Protein AF-A0A1Q7DGH3-F1 (afdb_monomer)

Secondary structure (DSSP, 8-state):
----PPTTSSSS------TT-SHHHHHHHHHHHHHHTT-SSEEEEEETTHHHHHHHHHHH-GGGEEEEEEES-----SSPPSS--HHHHHHHTT-TT-TT--HHHHHHHHHHHHTT-TTTT--HHHHHH--S-EEEEPP-SSSS-HHHHHHHHHH-TTEEEES--SSHHHHHHHHHHHHHHHHHTS--

Radius of gyration: 16.79 Å; Cα contacts (8 Å, |Δi|>4): 301; chains: 1; bounding box: 38×36×44 Å

Solvent-accessible surface area (backbone atoms only — not comparable to full-atom values): 10340 Å² total; per-residue (Å²): 140,88,84,77,59,52,67,69,67,86,56,88,34,73,67,91,60,47,52,83,38,33,53,68,54,57,30,50,52,54,50,53,50,32,58,75,71,67,54,72,64,44,73,47,79,18,57,32,67,29,26,26,50,50,49,30,36,50,70,74,46,45,86,34,42,51,29,36,35,28,35,22,23,32,47,53,83,78,78,84,68,87,76,78,56,69,69,56,56,58,52,60,69,70,45,81,87,42,86,67,58,36,73,68,25,48,50,38,24,48,44,47,39,53,62,68,25,42,43,27,48,52,55,70,70,58,44,46,65,40,74,56,38,34,39,32,33,40,17,86,44,90,74,17,34,37,69,49,29,52,49,50,34,70,40,24,77,45,44,43,75,40,75,64,46,89,54,73,68,40,26,56,53,44,58,52,51,52,53,52,52,52,60,74,43,53,85,130

Mean predicted aligned error: 2.69 Å

Foldseek 3Di:
DDDDDQALNPDPHHDAFFLPDALLNSLVVVVVVCVVVVQQADAEEAEALGLLNVLNVLVVCVSRHLAYEYELQFFADDDDDPDADPVLVVSLVVVPVHPNSDPSRSVSHRCRQHVVGQSSRDDLVSLLVRQHAYEQEADDDPRRDRVSSVSSQVSHPRYDYLDDQDDDPNVVVVVVVVVVSRVVRPDD

pLDDT: mean 96.75, std 3.37, range [67.31, 98.94]

Nearest PDB structures (foldseek):
  3v48-assembly1_B  TM=6.977E-01  e=3.663E-05  Escherichia coli SE11
  8tmx-assembly1_B  TM=5.883E-01  e=5.322E-06  Castilleja foliolosa
  3qit-assembly1_B  TM=6.025E-01  e=3.664E-06  Moorena producens 19L
  3qit-assembly1_A  TM=6.039E-01  e=1.631E-05  Moorena producens 19L
  7c4d-assembly1_A  TM=5.352E-01  e=1.440E-05  uncultured bacterium

Sequence (188 aa):
MIAMDQRNAGGQSRAPITAQDGWHTYAADHIALLDHLRIDRCHLYGQCIGGSFIMSLLKAQPQRIACAVLAQPIGRVGEMKPGRAARFDAWAKTLGDHPEATEQVLNAFYQNLYGPGFVYSADRAFVSSCRTPCLVLAGNDEAHPFPISEEVAKLLPNAELIPEWKTGAALASAKVRVKEFLSKHTPR

Structure (mmCIF, N/CA/C/O backbone):
data_AF-A0A1Q7DGH3-F1
#
_entry.id   AF-A0A1Q7DGH3-F1
#
loop_
_atom_site.group_PDB
_atom_site.id
_atom_site.type_symbol
_atom_site.label_atom_id
_atom_site.label_alt_id
_atom_site.label_comp_id
_atom_site.label_asym_id
_atom_site.label_entity_id
_atom_site.label_seq_id
_atom_site.pdbx_PDB_ins_code
_atom_site.Cartn_x
_atom_site.Cartn_y
_atom_site.Cartn_z
_atom_site.occupancy
_atom_site.B_iso_or_equiv
_atom_site.auth_seq_id
_atom_site.auth_comp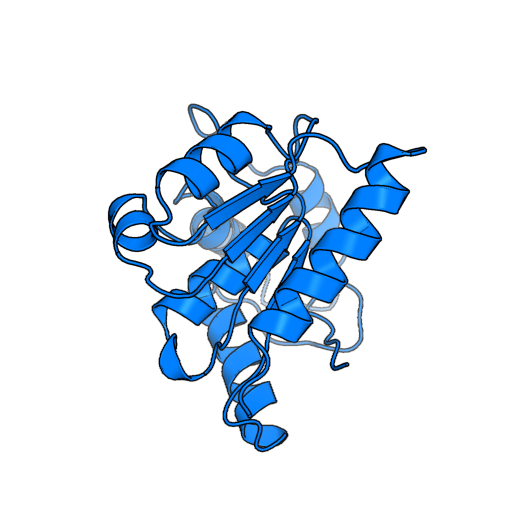_id
_atom_site.auth_asym_id
_atom_site.auth_atom_id
_atom_site.pdbx_PDB_model_num
ATOM 1 N N . MET A 1 1 ? 3.111 -10.373 16.020 1.00 88.56 1 MET A N 1
ATOM 2 C CA . MET A 1 1 ? 3.377 -9.476 14.875 1.00 88.56 1 MET A CA 1
ATOM 3 C C . MET A 1 1 ? 3.952 -10.327 13.766 1.00 88.56 1 MET A C 1
ATOM 5 O O . MET A 1 1 ? 4.834 -11.122 14.061 1.00 88.56 1 MET A O 1
ATOM 9 N N . ILE A 1 2 ? 3.434 -10.198 12.549 1.00 94.44 2 ILE A N 1
ATOM 10 C CA . ILE A 1 2 ? 3.953 -10.896 11.371 1.00 94.44 2 ILE A CA 1
ATOM 11 C C . ILE A 1 2 ? 4.478 -9.822 10.434 1.00 94.44 2 ILE A C 1
ATOM 13 O O . ILE A 1 2 ? 3.797 -8.826 10.198 1.00 94.44 2 ILE A O 1
ATOM 17 N N . ALA A 1 3 ? 5.694 -10.019 9.951 1.00 93.94 3 ALA A N 1
ATOM 18 C CA . ALA A 1 3 ? 6.306 -9.203 8.921 1.00 93.94 3 ALA A CA 1
ATOM 19 C C . ALA A 1 3 ? 6.766 -10.141 7.809 1.00 93.94 3 ALA A C 1
ATOM 21 O O . ALA A 1 3 ? 7.151 -11.279 8.080 1.00 93.94 3 ALA A O 1
ATOM 22 N N . MET A 1 4 ? 6.700 -9.665 6.573 1.00 92.69 4 MET A N 1
ATOM 23 C CA . MET A 1 4 ? 7.143 -10.413 5.409 1.00 92.69 4 MET A CA 1
ATOM 24 C C . MET A 1 4 ? 7.997 -9.526 4.521 1.00 92.69 4 MET A C 1
ATOM 26 O O . MET A 1 4 ? 7.696 -8.340 4.339 1.00 92.69 4 MET A O 1
ATOM 30 N N . ASP A 1 5 ? 9.008 -10.134 3.919 1.00 94.69 5 ASP A N 1
ATOM 31 C CA . ASP A 1 5 ? 9.697 -9.534 2.793 1.00 94.69 5 ASP A CA 1
ATOM 32 C C . ASP A 1 5 ? 8.756 -9.592 1.591 1.00 94.69 5 ASP A C 1
ATOM 34 O O . ASP A 1 5 ? 8.255 -10.662 1.228 1.00 94.69 5 ASP A O 1
ATOM 38 N N . GLN A 1 6 ? 8.496 -8.443 0.969 1.00 95.62 6 GLN A N 1
ATOM 39 C CA . GLN A 1 6 ? 7.806 -8.429 -0.318 1.00 95.62 6 GLN A CA 1
ATOM 40 C C . GLN A 1 6 ? 8.694 -9.112 -1.361 1.00 95.62 6 GLN A C 1
ATOM 42 O O . GLN A 1 6 ? 9.922 -8.986 -1.307 1.00 95.62 6 GLN A O 1
ATOM 47 N N . ARG A 1 7 ? 8.082 -9.824 -2.317 1.00 95.69 7 ARG A N 1
ATOM 48 C CA . ARG A 1 7 ? 8.832 -10.463 -3.406 1.00 95.69 7 ARG A CA 1
ATOM 49 C C . ARG A 1 7 ? 9.771 -9.456 -4.075 1.00 95.69 7 ARG A C 1
ATOM 51 O O . ARG A 1 7 ? 9.367 -8.335 -4.391 1.00 95.69 7 ARG A O 1
ATOM 58 N N . ASN A 1 8 ? 11.019 -9.868 -4.275 1.00 95.75 8 ASN A N 1
ATOM 59 C CA . ASN A 1 8 ? 12.042 -9.129 -5.014 1.00 95.75 8 ASN A CA 1
ATOM 60 C C . ASN A 1 8 ? 12.411 -7.764 -4.393 1.00 95.75 8 ASN A C 1
ATOM 62 O O . ASN A 1 8 ? 12.955 -6.906 -5.078 1.00 95.75 8 ASN A O 1
ATOM 66 N N . ALA A 1 9 ? 12.142 -7.538 -3.101 1.00 92.94 9 ALA A N 1
ATOM 67 C CA . ALA A 1 9 ? 12.354 -6.247 -2.433 1.00 92.94 9 ALA A CA 1
ATOM 68 C C . ALA A 1 9 ? 13.644 -6.174 -1.585 1.00 92.94 9 ALA A C 1
ATOM 70 O O . ALA A 1 9 ? 13.691 -5.461 -0.585 1.00 92.94 9 ALA A O 1
ATOM 71 N N . GLY A 1 10 ? 14.687 -6.926 -1.958 1.00 86.88 10 GLY A N 1
ATOM 72 C CA . GLY A 1 10 ? 15.982 -6.948 -1.256 1.00 86.88 10 GLY A CA 1
ATOM 73 C C . GLY A 1 10 ? 16.042 -7.844 -0.009 1.00 86.88 10 GLY A C 1
ATOM 74 O O . GLY A 1 10 ? 17.087 -7.917 0.633 1.00 86.88 10 GLY A O 1
ATOM 75 N N . GLY A 1 11 ? 14.939 -8.521 0.321 1.00 90.06 11 GLY A N 1
ATOM 76 C CA . GLY A 1 11 ? 14.870 -9.561 1.348 1.00 90.06 11 GLY A CA 1
ATOM 77 C C . GLY A 1 11 ? 15.086 -10.973 0.789 1.00 90.06 11 GLY A C 1
ATOM 78 O O . GLY A 1 11 ? 15.700 -11.155 -0.263 1.00 90.06 11 GLY A O 1
ATOM 79 N N . GLN A 1 12 ? 14.560 -11.986 1.481 1.00 91.50 12 GLN A N 1
ATOM 80 C CA . GLN A 1 12 ? 14.698 -13.397 1.080 1.00 91.50 12 GLN A CA 1
ATOM 81 C C . GLN A 1 12 ? 13.578 -13.890 0.149 1.00 91.50 12 GLN A C 1
ATOM 83 O O . GLN A 1 12 ? 13.746 -14.899 -0.537 1.00 91.50 12 GLN A O 1
ATOM 88 N N . SER A 1 13 ? 12.451 -13.176 0.087 1.00 95.19 13 SER A N 1
ATOM 89 C CA . SER A 1 13 ? 11.328 -13.497 -0.802 1.00 95.19 13 SER A CA 1
ATOM 90 C C . SER A 1 13 ? 11.659 -13.219 -2.267 1.00 95.19 13 SER A C 1
ATOM 92 O O . SER A 1 13 ? 11.997 -12.092 -2.640 1.00 95.19 13 SER A O 1
ATOM 94 N N . ARG A 1 14 ? 11.484 -14.232 -3.118 1.00 94.94 14 ARG A N 1
ATOM 95 C CA . ARG A 1 14 ? 11.776 -14.181 -4.556 1.00 94.94 14 ARG A CA 1
ATOM 96 C C . ARG A 1 14 ? 10.642 -14.807 -5.357 1.00 94.94 14 ARG A C 1
ATOM 98 O O . ARG A 1 14 ? 10.085 -15.820 -4.943 1.00 94.94 14 ARG A O 1
ATOM 105 N N . ALA A 1 15 ? 10.324 -14.214 -6.501 1.00 96.50 15 ALA A N 1
ATOM 106 C CA . ALA A 1 15 ? 9.374 -14.760 -7.468 1.00 96.50 15 ALA A CA 1
ATOM 107 C C . ALA A 1 15 ? 9.665 -14.197 -8.868 1.00 96.50 15 ALA A C 1
ATOM 109 O O . ALA A 1 15 ? 10.185 -13.081 -8.953 1.00 96.50 15 ALA A O 1
ATOM 110 N N . PRO A 1 16 ? 9.301 -14.906 -9.953 1.00 96.94 16 PRO A N 1
ATOM 111 C CA . PRO A 1 16 ? 9.393 -14.349 -11.297 1.00 96.94 16 PRO A CA 1
ATOM 112 C C . PRO A 1 16 ? 8.652 -13.016 -11.425 1.00 96.94 16 PRO A C 1
ATOM 114 O O . PRO A 1 16 ? 7.642 -12.800 -10.747 1.00 96.94 16 PRO A O 1
ATOM 117 N N . ILE A 1 17 ? 9.149 -12.142 -12.300 1.00 97.94 17 ILE A N 1
ATOM 118 C CA . ILE A 1 17 ? 8.491 -10.878 -12.654 1.00 97.94 17 ILE A CA 1
ATOM 119 C C . ILE A 1 17 ? 7.933 -10.999 -14.068 1.00 97.94 17 ILE A C 1
ATOM 121 O O . ILE A 1 17 ? 8.650 -11.324 -15.011 1.00 97.94 17 ILE A O 1
ATOM 125 N N . THR A 1 18 ? 6.647 -10.711 -14.225 1.00 98.19 18 THR A N 1
ATOM 126 C CA . THR A 1 18 ? 5.924 -10.801 -15.492 1.00 98.19 18 THR A CA 1
ATOM 127 C C . THR A 1 18 ? 5.274 -9.470 -15.853 1.00 98.19 18 THR A C 1
ATOM 129 O O . THR A 1 18 ? 5.022 -8.616 -15.004 1.00 98.19 18 THR A O 1
ATOM 132 N N . ALA A 1 19 ? 4.958 -9.288 -17.136 1.00 98.31 19 ALA A N 1
ATOM 133 C CA . ALA A 1 19 ? 4.272 -8.088 -17.617 1.00 98.31 19 ALA A CA 1
ATOM 134 C C . ALA A 1 19 ? 2.832 -7.959 -17.079 1.00 98.31 19 ALA A C 1
ATOM 136 O O . ALA A 1 19 ? 2.222 -6.897 -17.191 1.00 98.31 19 ALA A O 1
ATOM 137 N N . GLN A 1 20 ? 2.279 -9.040 -16.525 1.00 98.12 20 GLN A N 1
ATOM 138 C CA . GLN A 1 20 ? 0.949 -9.086 -15.927 1.00 98.12 20 GLN A CA 1
ATOM 139 C C . GLN A 1 20 ? 0.978 -8.712 -14.449 1.00 98.12 20 GLN A C 1
ATOM 141 O O . GLN A 1 20 ? -0.076 -8.402 -13.901 1.00 98.12 20 GLN A O 1
ATOM 146 N N . ASP A 1 21 ? 2.148 -8.711 -13.806 1.00 98.38 21 ASP A N 1
ATOM 147 C CA . ASP A 1 21 ? 2.218 -8.456 -12.377 1.00 98.38 21 ASP A CA 1
ATOM 148 C C . ASP A 1 21 ? 1.770 -7.040 -12.023 1.00 98.38 21 ASP A C 1
ATOM 150 O O . ASP A 1 21 ? 1.944 -6.081 -12.774 1.00 98.38 21 ASP A O 1
ATOM 154 N N . GLY A 1 22 ? 1.182 -6.906 -10.843 1.00 98.12 22 GLY A N 1
ATOM 155 C CA . GLY A 1 22 ? 0.735 -5.629 -10.309 1.00 98.12 22 GLY A CA 1
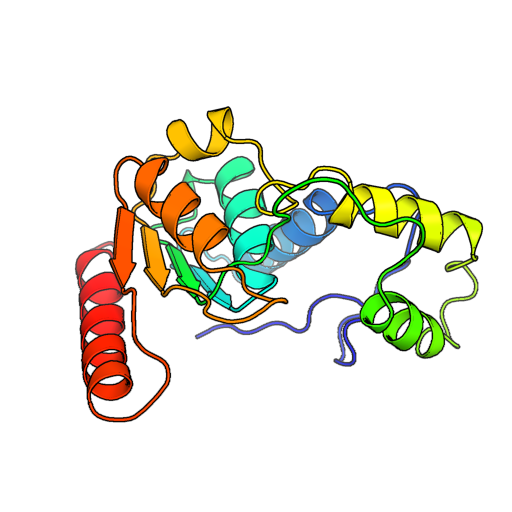ATOM 156 C C . GLY A 1 22 ? 0.251 -5.787 -8.879 1.00 98.12 22 GLY A C 1
ATOM 157 O O . GLY A 1 22 ? 0.590 -6.748 -8.192 1.00 98.12 22 GLY A O 1
ATOM 158 N N . TRP A 1 23 ? -0.591 -4.869 -8.416 1.00 98.06 23 TRP A N 1
ATOM 159 C CA . TRP A 1 23 ? -1.084 -4.893 -7.034 1.00 98.06 23 TRP A CA 1
ATOM 160 C C . TRP A 1 23 ? -1.809 -6.186 -6.643 1.00 98.06 23 TRP A C 1
ATOM 162 O O . TRP A 1 23 ? -1.688 -6.637 -5.506 1.00 98.06 23 TRP A O 1
ATOM 172 N N . HIS A 1 24 ? -2.514 -6.812 -7.588 1.00 97.56 24 HIS A N 1
ATOM 173 C CA . HIS A 1 24 ? -3.187 -8.090 -7.358 1.00 97.56 24 HIS A CA 1
ATOM 174 C C . HIS A 1 24 ? -2.198 -9.235 -7.084 1.00 97.56 24 HIS A C 1
ATOM 176 O O . HIS A 1 24 ? -2.499 -10.096 -6.263 1.00 97.56 24 HIS A O 1
ATOM 182 N N . THR A 1 25 ? -1.007 -9.213 -7.693 1.00 98.31 25 THR A N 1
ATOM 183 C CA . THR A 1 25 ? 0.067 -10.178 -7.426 1.00 98.31 25 THR A CA 1
ATOM 184 C C . THR A 1 25 ? 0.515 -10.105 -5.966 1.00 98.31 25 THR A C 1
ATOM 186 O O . THR A 1 25 ? 0.569 -11.120 -5.278 1.00 98.31 25 THR A O 1
ATOM 189 N N . TYR A 1 26 ? 0.777 -8.897 -5.460 1.00 98.00 26 TYR A N 1
ATOM 190 C CA . TYR A 1 26 ? 1.175 -8.701 -4.062 1.00 98.00 26 TYR A CA 1
ATOM 191 C C . TYR A 1 26 ? 0.050 -9.052 -3.083 1.00 98.00 26 TYR A C 1
ATOM 193 O O . TYR A 1 26 ? 0.304 -9.642 -2.036 1.00 98.00 26 TYR A O 1
ATOM 201 N N . ALA A 1 27 ? -1.203 -8.741 -3.428 1.00 98.25 27 ALA A N 1
ATOM 202 C CA . ALA A 1 27 ? -2.349 -9.152 -2.621 1.00 98.25 27 ALA A CA 1
ATOM 203 C C . ALA A 1 27 ? -2.468 -10.683 -2.537 1.00 98.25 27 ALA A C 1
ATOM 205 O O . ALA A 1 27 ? -2.763 -11.207 -1.465 1.00 98.25 27 ALA A O 1
ATOM 206 N N . ALA A 1 28 ? -2.199 -11.397 -3.636 1.00 98.38 28 ALA A N 1
ATOM 207 C CA . ALA A 1 28 ? -2.189 -12.856 -3.650 1.00 98.38 28 ALA A CA 1
ATOM 208 C C . ALA A 1 28 ? -1.112 -13.435 -2.717 1.00 98.38 28 ALA A C 1
ATOM 210 O O . ALA A 1 28 ? -1.403 -14.390 -2.001 1.00 98.38 28 ALA A O 1
ATOM 211 N N . ASP A 1 29 ? 0.078 -12.825 -2.637 1.00 98.12 29 ASP A N 1
ATOM 212 C CA . ASP A 1 29 ? 1.104 -13.232 -1.661 1.00 98.12 29 ASP A CA 1
ATOM 213 C C . ASP A 1 29 ? 0.645 -13.054 -0.220 1.00 98.12 29 ASP A C 1
ATOM 215 O O . ASP A 1 29 ? 0.859 -13.929 0.619 1.00 98.12 29 ASP A O 1
ATOM 219 N N . HIS A 1 30 ? 0.019 -11.914 0.083 1.00 97.75 30 HIS A N 1
ATOM 220 C CA . HIS A 1 30 ? -0.460 -11.634 1.436 1.00 97.75 30 HIS A CA 1
ATOM 221 C C . HIS A 1 30 ? -1.543 -12.632 1.833 1.00 97.75 30 HIS A C 1
ATOM 223 O O . HIS A 1 30 ? -1.497 -13.167 2.937 1.00 97.75 30 HIS A O 1
ATOM 229 N N . ILE A 1 31 ? -2.472 -12.936 0.923 1.00 98.50 31 ILE A N 1
ATOM 230 C CA . ILE A 1 31 ? -3.513 -13.950 1.132 1.00 98.50 31 ILE A CA 1
ATOM 231 C C . ILE A 1 31 ? -2.882 -15.331 1.339 1.00 98.50 31 ILE A C 1
ATOM 233 O O . ILE A 1 31 ? -3.186 -15.986 2.333 1.00 98.50 31 ILE A O 1
ATOM 237 N N . ALA A 1 32 ? -1.953 -15.744 0.472 1.00 98.19 32 ALA A N 1
ATOM 238 C CA . ALA A 1 32 ? -1.286 -17.040 0.576 1.00 98.19 32 ALA A CA 1
ATOM 239 C C . ALA A 1 32 ? -0.524 -17.199 1.901 1.00 98.19 32 ALA A C 1
ATOM 241 O O . ALA A 1 32 ? -0.562 -18.266 2.515 1.00 98.19 32 ALA A O 1
ATOM 242 N N . LEU A 1 33 ? 0.126 -16.134 2.385 1.00 97.50 33 LEU A N 1
ATOM 243 C CA . LEU A 1 33 ? 0.789 -16.141 3.686 1.00 97.50 33 LEU A CA 1
ATOM 244 C C . LEU A 1 33 ? -0.215 -16.273 4.840 1.00 97.50 33 LEU A C 1
ATOM 246 O O . LEU A 1 33 ? 0.018 -17.055 5.762 1.00 97.50 33 LEU A O 1
ATOM 250 N N . LEU A 1 34 ? -1.327 -15.530 4.802 1.00 98.00 34 LEU A N 1
ATOM 251 C CA . LEU A 1 34 ? -2.376 -15.641 5.821 1.00 98.00 34 LEU A CA 1
ATOM 252 C C . LEU A 1 34 ? -2.977 -17.049 5.853 1.00 98.00 34 LEU A C 1
ATOM 254 O O . LEU A 1 34 ? -3.200 -17.586 6.936 1.00 98.00 34 LEU A O 1
ATOM 258 N N . ASP A 1 35 ? -3.198 -17.657 4.690 1.00 98.50 35 ASP A N 1
ATOM 259 C CA . ASP A 1 35 ? -3.730 -19.014 4.576 1.00 98.50 35 ASP A CA 1
ATOM 260 C C . ASP A 1 35 ? -2.721 -20.052 5.092 1.00 98.50 35 ASP A C 1
ATOM 262 O O . ASP A 1 35 ? -3.080 -20.912 5.898 1.00 98.50 35 ASP A O 1
ATOM 266 N N . HIS A 1 36 ? -1.439 -19.925 4.728 1.00 98.25 36 HIS A N 1
ATOM 267 C CA . HIS A 1 36 ? -0.365 -20.790 5.228 1.00 98.25 36 HIS A CA 1
ATOM 268 C C . HIS A 1 36 ? -0.244 -20.744 6.759 1.00 98.25 36 HIS A C 1
ATOM 270 O O . HIS A 1 36 ? -0.099 -21.777 7.416 1.00 98.25 36 HIS A O 1
ATOM 276 N N . LEU A 1 37 ? -0.347 -19.546 7.340 1.00 98.00 37 LEU A N 1
ATOM 277 C CA . LEU A 1 37 ? -0.303 -19.339 8.788 1.00 98.00 37 LEU A CA 1
ATOM 278 C C . LEU A 1 37 ? -1.641 -19.628 9.486 1.00 98.00 37 LEU A C 1
ATOM 280 O O . LEU A 1 37 ? -1.691 -19.581 10.715 1.00 98.00 37 LEU A O 1
ATOM 284 N N . ARG A 1 38 ? -2.701 -19.947 8.729 1.00 97.81 38 ARG A N 1
ATOM 285 C CA . ARG A 1 38 ? -4.067 -20.187 9.224 1.00 97.81 38 ARG A CA 1
ATOM 286 C C . ARG A 1 38 ? -4.617 -19.011 10.038 1.00 97.81 38 ARG A C 1
ATOM 288 O O . ARG A 1 38 ? -5.122 -19.176 11.144 1.00 97.81 38 ARG A O 1
ATOM 295 N N . ILE A 1 39 ? -4.480 -17.803 9.494 1.00 97.25 39 ILE A N 1
ATOM 296 C CA . ILE A 1 39 ? -4.944 -16.562 10.121 1.00 97.25 39 ILE A CA 1
ATOM 297 C C . ILE A 1 39 ? -6.250 -16.130 9.478 1.00 97.25 39 ILE A C 1
ATOM 299 O O . ILE A 1 39 ? -6.260 -15.561 8.389 1.00 97.25 39 ILE A O 1
ATOM 303 N N . ASP A 1 40 ? -7.357 -16.340 10.176 1.00 95.88 40 ASP A N 1
ATOM 304 C CA . ASP A 1 40 ? -8.677 -15.991 9.650 1.00 95.88 40 ASP A CA 1
ATOM 30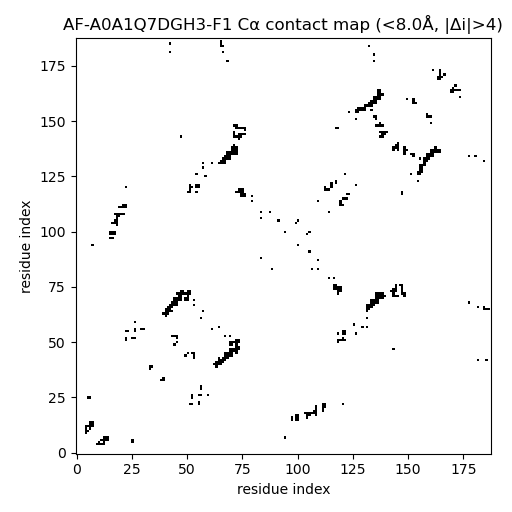5 C C . ASP A 1 40 ? -8.921 -14.484 9.647 1.00 95.88 40 ASP A C 1
ATOM 307 O O . ASP A 1 40 ? -9.529 -13.952 8.720 1.00 95.88 40 ASP A O 1
ATOM 311 N N . ARG A 1 41 ? -8.435 -13.768 10.666 1.00 96.81 41 ARG A N 1
ATOM 312 C CA . ARG A 1 41 ? -8.652 -12.327 10.785 1.00 96.81 41 ARG A CA 1
ATOM 313 C C . ARG A 1 41 ? -7.488 -11.626 11.471 1.00 96.81 41 ARG A C 1
ATOM 315 O O . ARG A 1 41 ? -7.009 -12.087 12.503 1.00 96.81 41 ARG A O 1
ATOM 322 N N . CYS A 1 42 ? -7.052 -10.492 10.930 1.00 97.50 42 CYS A N 1
ATOM 323 C CA . CYS A 1 42 ? -5.937 -9.719 11.476 1.00 97.50 42 CYS A CA 1
ATOM 324 C C . CYS A 1 42 ? -6.140 -8.203 11.347 1.00 97.50 42 CYS A C 1
ATOM 326 O O . CYS A 1 42 ? -7.079 -7.716 10.712 1.00 97.50 42 CYS A O 1
ATOM 328 N N . HIS A 1 43 ? -5.252 -7.443 11.986 1.00 98.44 43 HIS A N 1
ATOM 329 C CA . HIS A 1 43 ? -5.056 -6.025 11.688 1.00 98.44 43 HIS A CA 1
ATOM 330 C C . HIS A 1 43 ? -3.980 -5.875 10.624 1.00 98.44 43 HIS A C 1
ATOM 332 O O . HIS A 1 43 ? -3.012 -6.636 10.613 1.00 98.44 43 HIS A O 1
ATOM 338 N N . LEU A 1 44 ? -4.108 -4.849 9.789 1.00 98.44 44 LEU A N 1
ATOM 339 C CA . LEU A 1 44 ? -3.046 -4.458 8.871 1.00 98.44 44 LEU A CA 1
ATOM 340 C C . LEU A 1 44 ? -2.377 -3.173 9.342 1.00 98.44 44 LEU A C 1
ATOM 342 O O . LEU A 1 44 ? -3.039 -2.230 9.772 1.00 98.44 44 LEU A O 1
ATOM 346 N N . TYR A 1 45 ? -1.061 -3.116 9.197 1.00 98.56 45 TYR A N 1
ATOM 347 C CA . TYR A 1 45 ? -0.282 -1.895 9.337 1.00 98.56 45 TYR A CA 1
ATOM 348 C C . TYR A 1 45 ? 0.621 -1.776 8.116 1.00 98.56 45 TYR A C 1
ATOM 350 O O . TYR A 1 45 ? 1.404 -2.680 7.832 1.00 98.56 45 TYR A O 1
ATOM 358 N N . GLY A 1 46 ? 0.509 -0.668 7.391 1.00 98.06 46 GLY A N 1
ATOM 359 C CA . GLY A 1 46 ? 1.234 -0.450 6.150 1.00 98.06 46 GLY A CA 1
ATOM 360 C C . GLY A 1 46 ? 1.780 0.963 6.102 1.00 98.06 46 GLY A C 1
ATOM 361 O O . GLY A 1 46 ? 1.034 1.925 6.265 1.00 98.06 46 GLY A O 1
ATOM 362 N N . GLN A 1 47 ? 3.084 1.082 5.859 1.00 97.56 47 GLN A N 1
ATOM 363 C CA . GLN A 1 47 ? 3.755 2.365 5.703 1.00 97.56 47 GLN A CA 1
ATOM 364 C C . GLN A 1 47 ? 4.131 2.604 4.238 1.00 97.56 47 GLN A C 1
ATOM 366 O O . GLN A 1 47 ? 4.610 1.677 3.584 1.00 97.56 47 GLN A O 1
ATOM 371 N N . CYS A 1 48 ? 3.982 3.834 3.735 1.00 96.94 48 CYS A N 1
ATOM 372 C CA . CYS A 1 48 ? 4.343 4.188 2.357 1.00 96.94 48 CYS A CA 1
ATOM 373 C C . CYS A 1 48 ? 3.557 3.310 1.357 1.00 96.94 48 CYS A C 1
ATOM 375 O O . CYS A 1 48 ? 2.324 3.359 1.332 1.00 96.94 48 CYS A O 1
ATOM 377 N N . ILE A 1 49 ? 4.246 2.461 0.589 1.00 96.88 49 ILE A N 1
ATOM 378 C CA . ILE A 1 49 ? 3.653 1.470 -0.323 1.00 96.88 49 ILE A CA 1
ATOM 379 C C . ILE A 1 49 ? 2.713 0.482 0.378 1.00 96.88 49 ILE A C 1
ATOM 381 O O . ILE A 1 49 ? 1.781 -0.035 -0.235 1.00 96.88 49 ILE A O 1
ATOM 385 N N . GLY A 1 50 ? 2.885 0.285 1.689 1.00 98.19 50 GLY A N 1
ATOM 386 C CA . GLY A 1 50 ? 1.990 -0.528 2.504 1.00 98.19 50 GLY A CA 1
ATOM 387 C C . GLY A 1 50 ? 0.530 -0.072 2.461 1.00 98.19 50 GLY A C 1
ATOM 388 O O . GLY A 1 50 ? -0.358 -0.908 2.599 1.00 98.19 50 GLY A O 1
ATOM 389 N N . GLY A 1 51 ? 0.260 1.214 2.205 1.00 98.31 51 GLY A N 1
ATOM 390 C CA . GLY A 1 51 ? -1.105 1.697 1.980 1.00 98.31 51 GLY A CA 1
ATOM 391 C C . GLY A 1 51 ? -1.759 1.064 0.746 1.00 98.31 51 GLY A C 1
ATOM 392 O O . GLY A 1 51 ? -2.917 0.656 0.805 1.00 98.31 51 GLY A O 1
ATOM 393 N N . SER A 1 52 ? -1.008 0.903 -0.345 1.00 98.56 52 SER A N 1
ATOM 394 C CA . SER A 1 52 ? -1.492 0.270 -1.577 1.00 98.56 52 SER A CA 1
ATOM 395 C C . SER A 1 52 ? -1.714 -1.238 -1.405 1.00 98.56 52 SER A C 1
ATOM 397 O O . SER A 1 52 ? -2.696 -1.796 -1.897 1.00 98.56 52 SER A O 1
ATOM 399 N N . PHE A 1 53 ? -0.854 -1.903 -0.630 1.00 98.56 53 PHE A N 1
ATOM 400 C CA . PHE A 1 53 ? -1.065 -3.299 -0.236 1.00 98.56 53 PHE A CA 1
ATOM 401 C C . PHE A 1 53 ? -2.337 -3.476 0.596 1.00 98.56 53 PHE A C 1
ATOM 403 O O . PHE A 1 53 ? -3.158 -4.338 0.287 1.00 98.56 53 PHE A O 1
ATOM 410 N N . ILE A 1 54 ? -2.545 -2.610 1.594 1.00 98.69 54 ILE A N 1
ATOM 411 C CA . ILE A 1 54 ? -3.763 -2.596 2.412 1.00 98.69 54 ILE A CA 1
ATOM 412 C C . ILE A 1 54 ? -5.005 -2.448 1.536 1.00 98.69 54 ILE A C 1
ATOM 414 O O . ILE A 1 54 ? -5.933 -3.241 1.667 1.00 98.69 54 ILE A O 1
ATOM 418 N N . MET A 1 55 ? -5.028 -1.471 0.628 1.00 98.62 55 MET A N 1
ATOM 419 C CA . MET A 1 55 ? -6.183 -1.232 -0.243 1.00 98.62 55 MET A CA 1
ATOM 420 C C . MET A 1 55 ? -6.475 -2.430 -1.151 1.00 98.62 55 MET A C 1
ATOM 422 O O . MET A 1 55 ? -7.634 -2.810 -1.316 1.00 98.62 55 MET A O 1
ATOM 426 N N . SER A 1 56 ? -5.433 -3.081 -1.669 1.00 98.50 56 SER A N 1
ATOM 427 C CA . SER A 1 56 ? -5.574 -4.291 -2.485 1.00 98.50 56 SER A CA 1
ATOM 428 C C . SER A 1 56 ? -6.172 -5.453 -1.688 1.00 98.50 56 SER A C 1
ATOM 430 O O . SER A 1 56 ? -7.083 -6.129 -2.167 1.00 98.50 56 SER A O 1
ATOM 432 N N . LEU A 1 57 ? -5.717 -5.656 -0.448 1.00 98.19 57 LEU A N 1
ATOM 433 C CA . LEU A 1 57 ? -6.221 -6.726 0.411 1.00 98.19 57 LEU A CA 1
ATOM 434 C C . LEU A 1 57 ? -7.640 -6.440 0.924 1.00 98.19 57 LEU A C 1
ATOM 436 O O . LEU A 1 57 ? -8.466 -7.346 0.967 1.00 98.19 57 LEU A O 1
ATOM 440 N N . LEU A 1 58 ? -7.962 -5.181 1.232 1.00 98.44 58 LEU A N 1
ATOM 441 C CA . LEU A 1 58 ? -9.326 -4.748 1.551 1.00 98.44 58 LEU A CA 1
ATOM 442 C C . LEU A 1 58 ? -10.280 -4.938 0.369 1.00 98.44 58 LEU A C 1
ATOM 444 O O . LEU A 1 58 ? -11.458 -5.210 0.583 1.00 98.44 58 LEU A O 1
ATOM 448 N N . LYS A 1 59 ? -9.792 -4.797 -0.868 1.00 97.88 59 LYS A N 1
ATOM 449 C CA . LYS A 1 59 ? -10.585 -5.045 -2.077 1.00 97.88 59 LYS A CA 1
ATOM 450 C C . LYS A 1 59 ? -10.828 -6.533 -2.306 1.00 97.88 59 LYS A C 1
ATOM 452 O O . LYS A 1 59 ? -11.919 -6.909 -2.719 1.00 97.88 59 LYS A O 1
ATOM 457 N N . ALA A 1 60 ? -9.824 -7.364 -2.037 1.00 98.19 60 ALA A N 1
ATOM 458 C CA . ALA A 1 60 ? -9.887 -8.799 -2.284 1.00 98.19 60 ALA A CA 1
ATOM 459 C C . ALA A 1 60 ? -10.604 -9.580 -1.170 1.00 98.19 60 ALA A C 1
ATOM 461 O O . ALA A 1 60 ? -11.409 -10.461 -1.462 1.00 98.19 60 ALA A O 1
ATOM 462 N N . GLN A 1 61 ? -10.296 -9.298 0.100 1.00 98.12 61 GLN A N 1
ATOM 463 C CA . GLN A 1 61 ? -10.767 -10.074 1.252 1.00 98.12 61 GLN A CA 1
ATOM 464 C C . GLN A 1 61 ? -11.032 -9.196 2.496 1.00 98.12 61 GLN A C 1
ATOM 466 O O . GLN A 1 61 ? -10.408 -9.396 3.546 1.00 98.12 61 GLN A O 1
ATOM 471 N N . PRO A 1 62 ? -11.977 -8.235 2.439 1.00 97.56 62 PRO A N 1
ATOM 472 C CA . PRO A 1 62 ? -12.261 -7.334 3.562 1.00 97.56 62 PRO A CA 1
ATOM 473 C C . PRO A 1 62 ? -12.679 -8.071 4.845 1.00 97.56 62 PRO A C 1
ATOM 475 O O . PRO A 1 62 ? -12.387 -7.605 5.944 1.00 97.56 62 PRO A O 1
ATOM 478 N N . GLN A 1 63 ? -13.299 -9.250 4.729 1.00 97.44 63 GLN A N 1
ATOM 479 C CA . GLN A 1 63 ? -13.708 -10.097 5.855 1.00 97.44 63 GLN A CA 1
ATOM 480 C C . GLN A 1 63 ? -12.537 -10.550 6.741 1.00 97.44 63 GLN A C 1
ATOM 482 O O . GLN A 1 63 ? -12.730 -10.800 7.931 1.00 97.44 63 GLN A O 1
ATOM 487 N N . ARG A 1 64 ? -11.320 -10.620 6.185 1.00 97.31 64 ARG A N 1
ATOM 488 C CA . ARG A 1 64 ? -10.106 -11.013 6.915 1.00 97.31 64 ARG A CA 1
ATOM 489 C C . ARG A 1 64 ? -9.517 -9.855 7.723 1.00 97.31 64 ARG A C 1
ATOM 491 O O . ARG A 1 64 ? -8.598 -10.065 8.509 1.00 97.31 64 ARG A O 1
ATOM 498 N N . ILE A 1 65 ? -10.004 -8.624 7.547 1.00 98.12 65 ILE A N 1
ATOM 499 C CA . ILE A 1 65 ? -9.363 -7.429 8.102 1.00 98.12 65 ILE A CA 1
ATOM 500 C C . ILE A 1 65 ? -10.246 -6.805 9.182 1.00 98.12 65 ILE A C 1
ATOM 502 O O . ILE A 1 65 ? -11.360 -6.352 8.929 1.00 98.12 65 ILE A O 1
ATOM 506 N N . ALA A 1 66 ? -9.759 -6.785 10.421 1.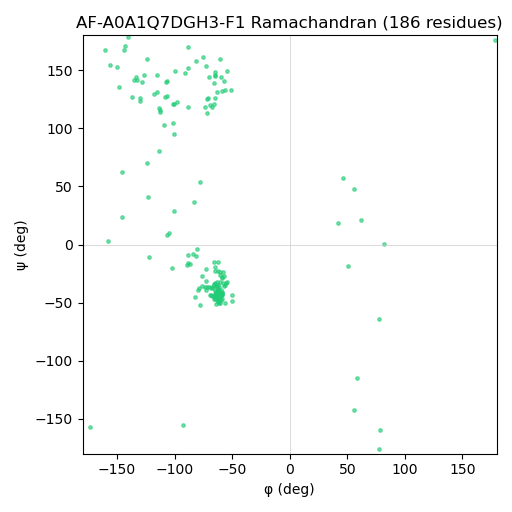00 98.25 66 ALA A N 1
ATOM 507 C CA . ALA A 1 66 ? -10.480 -6.182 11.541 1.00 98.25 66 ALA A CA 1
ATOM 508 C C . ALA A 1 66 ? -10.340 -4.649 11.580 1.00 98.25 66 ALA A C 1
ATOM 510 O O . ALA A 1 66 ? -11.320 -3.953 11.841 1.00 98.25 66 ALA A O 1
ATOM 511 N N . CYS A 1 67 ? -9.150 -4.127 11.278 1.00 98.75 67 CYS A N 1
ATOM 512 C CA . CYS A 1 67 ? -8.892 -2.713 11.000 1.00 98.75 67 CYS A CA 1
ATOM 513 C C . CYS A 1 67 ? -7.570 -2.558 10.232 1.00 98.75 67 CYS A C 1
ATOM 515 O O . CYS A 1 67 ? -6.780 -3.508 10.154 1.00 98.75 67 CYS A O 1
ATOM 517 N N . ALA A 1 68 ? -7.324 -1.371 9.677 1.00 98.81 68 ALA A N 1
ATOM 518 C CA . ALA A 1 68 ? -6.089 -1.063 8.966 1.00 98.81 68 ALA A CA 1
ATOM 519 C C . ALA A 1 68 ? -5.480 0.279 9.396 1.00 98.81 68 ALA A C 1
ATOM 521 O O . ALA A 1 68 ? -6.183 1.264 9.601 1.00 98.81 68 ALA A O 1
ATOM 522 N N . VAL A 1 69 ? -4.154 0.337 9.494 1.00 98.88 69 VAL A N 1
ATOM 523 C CA . VAL A 1 69 ? -3.398 1.571 9.730 1.00 98.88 69 VAL A CA 1
ATOM 524 C C . VAL A 1 69 ? -2.588 1.896 8.479 1.00 98.88 69 VAL A C 1
ATOM 526 O O . VAL A 1 69 ? -1.672 1.155 8.118 1.00 98.88 69 VAL A O 1
ATOM 529 N N . LEU A 1 70 ? -2.926 3.008 7.826 1.00 98.81 70 LEU A N 1
ATOM 530 C CA . LEU A 1 70 ? -2.240 3.530 6.649 1.00 98.81 70 LEU A CA 1
ATOM 531 C C . LEU A 1 70 ? -1.310 4.661 7.084 1.00 98.81 70 LEU A C 1
ATOM 533 O O . LEU A 1 70 ? -1.725 5.811 7.222 1.00 98.81 70 LEU A O 1
ATOM 537 N N . ALA A 1 71 ? -0.043 4.336 7.312 1.00 98.62 71 ALA A N 1
ATOM 538 C CA . ALA A 1 71 ? 0.960 5.323 7.667 1.00 98.62 71 ALA A CA 1
ATOM 539 C C . ALA A 1 71 ? 1.596 5.914 6.407 1.00 98.62 71 ALA A C 1
ATOM 541 O O . ALA A 1 71 ? 2.254 5.210 5.645 1.00 98.62 71 ALA A O 1
ATOM 542 N N . GLN A 1 72 ? 1.443 7.222 6.215 1.00 98.44 72 GLN A N 1
ATOM 543 C CA . GLN A 1 72 ? 1.959 7.999 5.085 1.00 98.44 72 GLN A CA 1
ATOM 544 C C . GLN A 1 72 ? 1.706 7.323 3.722 1.00 98.44 72 GLN A C 1
ATOM 546 O O . GLN A 1 72 ? 2.667 7.003 3.018 1.00 98.44 72 GLN A O 1
ATOM 551 N N . PRO A 1 73 ? 0.439 7.030 3.367 1.00 98.25 73 PRO A N 1
ATOM 552 C CA . PRO A 1 73 ? 0.121 6.322 2.132 1.00 98.25 73 PRO A CA 1
ATOM 553 C C . PRO A 1 73 ? 0.666 7.062 0.907 1.00 98.25 73 PRO A C 1
ATOM 555 O O . PRO A 1 73 ? 0.609 8.289 0.822 1.00 98.25 73 PRO A O 1
ATOM 558 N N . ILE A 1 74 ? 1.176 6.292 -0.051 1.00 97.69 74 ILE A N 1
ATOM 559 C CA . ILE A 1 74 ? 1.603 6.816 -1.349 1.00 97.69 74 ILE A CA 1
ATOM 560 C C . ILE A 1 74 ? 0.412 6.984 -2.294 1.00 97.69 74 ILE A C 1
ATOM 562 O O . ILE A 1 74 ? -0.609 6.314 -2.165 1.00 97.69 74 ILE A O 1
ATOM 566 N N . GLY A 1 75 ? 0.577 7.850 -3.284 1.00 97.25 75 GLY A N 1
ATOM 567 C CA . GLY A 1 75 ? -0.359 8.061 -4.382 1.00 97.25 75 GLY A CA 1
ATOM 568 C C . GLY A 1 75 ? 0.156 9.169 -5.290 1.00 97.25 75 GLY A C 1
ATOM 569 O O . GLY A 1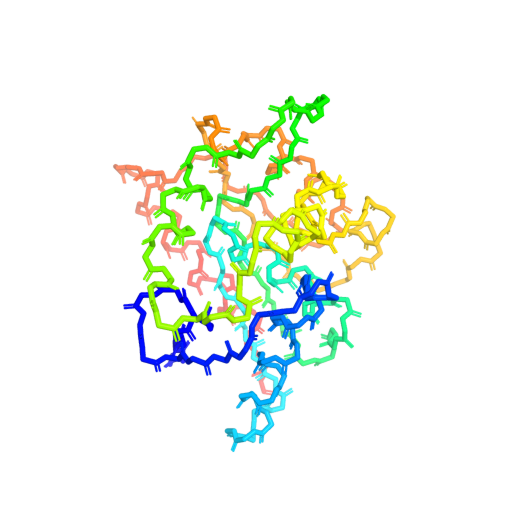 75 ? 1.187 9.782 -5.003 1.00 97.25 75 GLY A O 1
ATOM 570 N N . ARG A 1 76 ? -0.551 9.429 -6.387 1.00 96.38 76 ARG A N 1
ATOM 571 C CA . ARG A 1 76 ? -0.203 10.490 -7.330 1.00 96.38 76 ARG A CA 1
ATOM 572 C C . ARG A 1 76 ? -1.158 11.672 -7.209 1.00 96.38 76 ARG A C 1
ATOM 574 O O . ARG A 1 76 ? -2.369 11.511 -7.331 1.00 96.38 76 ARG A O 1
ATOM 581 N N . VAL A 1 77 ? -0.584 12.861 -7.039 1.00 95.38 77 VAL A N 1
ATOM 582 C CA . VAL A 1 77 ? -1.277 14.141 -7.217 1.00 95.38 77 VAL A CA 1
ATOM 583 C C . VAL A 1 77 ? -0.944 14.660 -8.615 1.00 95.38 77 VAL A C 1
ATOM 585 O O . VAL A 1 77 ? 0.229 14.830 -8.941 1.00 95.38 77 VAL A O 1
ATOM 588 N N . GLY A 1 78 ? -1.970 14.897 -9.431 1.00 93.06 78 GLY A N 1
ATOM 589 C CA . GLY A 1 78 ? -1.817 15.353 -10.813 1.00 93.06 78 GLY A CA 1
ATOM 590 C C . GLY A 1 78 ? -1.442 14.250 -11.810 1.00 93.06 78 GLY A C 1
ATOM 591 O O . GLY A 1 78 ? -1.663 13.056 -11.581 1.00 93.06 78 GLY A O 1
ATOM 592 N N . GLU A 1 79 ? -0.896 14.679 -12.944 1.00 92.00 79 GLU A N 1
ATOM 593 C CA . GLU A 1 79 ? -0.575 13.817 -14.081 1.00 92.00 79 GLU A CA 1
ATOM 594 C C . GLU A 1 79 ? 0.637 12.916 -13.830 1.00 92.00 79 GLU A C 1
ATOM 596 O O . GLU A 1 79 ? 1.547 13.227 -13.054 1.00 92.00 79 GLU A O 1
ATOM 601 N N . MET A 1 80 ? 0.664 11.774 -14.518 1.00 91.50 80 MET A N 1
ATOM 602 C CA . MET A 1 80 ? 1.817 10.880 -14.490 1.00 91.50 80 MET A CA 1
ATOM 603 C C . MET A 1 80 ? 2.995 11.530 -15.217 1.00 91.50 80 MET A C 1
ATOM 605 O O . MET A 1 80 ? 2.914 11.833 -16.405 1.00 91.50 80 MET A O 1
ATOM 609 N N . LYS A 1 81 ? 4.106 11.732 -14.498 1.00 90.31 81 LYS A N 1
ATOM 610 C CA . LYS A 1 81 ? 5.364 12.190 -15.102 1.00 90.31 81 LYS A CA 1
ATOM 611 C C . LYS A 1 81 ? 5.821 11.170 -16.167 1.00 90.31 81 LYS A C 1
ATOM 613 O O . LYS A 1 81 ? 5.631 9.969 -15.958 1.00 90.31 81 LYS A O 1
ATOM 618 N N . PRO A 1 82 ? 6.422 11.618 -17.285 1.00 90.81 82 PRO A N 1
ATOM 619 C CA . PRO A 1 82 ? 6.933 10.712 -18.306 1.00 90.81 82 PRO A CA 1
ATOM 620 C C . PRO A 1 82 ? 8.081 9.856 -17.757 1.00 90.81 82 PRO A C 1
ATOM 622 O O . PRO A 1 82 ? 8.895 10.325 -16.961 1.00 90.81 82 PRO A O 1
ATOM 625 N N . GLY A 1 83 ? 8.164 8.611 -18.228 1.00 91.81 83 GLY A N 1
ATOM 626 C CA . GLY A 1 83 ? 9.193 7.657 -17.813 1.00 91.81 83 GLY A CA 1
ATOM 627 C C . GLY A 1 83 ? 8.948 7.023 -16.440 1.00 91.81 83 GLY A C 1
ATOM 628 O O . GLY A 1 83 ? 7.911 7.219 -15.799 1.00 91.81 83 GLY A O 1
ATOM 629 N N . ARG A 1 84 ? 9.912 6.208 -16.001 1.00 94.75 84 ARG A N 1
ATOM 630 C CA . ARG A 1 84 ? 9.866 5.541 -14.698 1.00 94.75 84 ARG A CA 1
ATOM 631 C C . ARG A 1 84 ? 10.473 6.417 -13.608 1.00 94.75 84 ARG A C 1
ATOM 633 O O . ARG A 1 84 ? 11.342 7.250 -13.850 1.00 94.75 84 ARG A O 1
ATOM 640 N N . ALA A 1 85 ? 9.998 6.235 -12.381 1.00 92.62 85 ALA A N 1
ATOM 641 C CA . ALA A 1 85 ? 10.577 6.899 -11.226 1.00 92.62 85 ALA A CA 1
ATOM 642 C C . ALA A 1 85 ? 12.006 6.389 -10.983 1.00 92.62 85 ALA A C 1
ATOM 644 O O . ALA A 1 85 ? 12.243 5.183 -10.985 1.00 92.62 85 ALA A O 1
ATOM 645 N N . ALA A 1 86 ? 12.934 7.290 -10.646 1.00 93.31 86 ALA A N 1
ATOM 646 C CA . ALA A 1 86 ? 14.339 6.939 -10.408 1.00 93.31 86 ALA A CA 1
ATOM 647 C C . ALA A 1 86 ? 14.530 5.827 -9.356 1.00 93.31 86 ALA A C 1
ATOM 649 O O . ALA A 1 86 ? 15.445 5.017 -9.468 1.00 93.31 86 ALA A O 1
ATOM 650 N N . ARG A 1 87 ? 13.650 5.754 -8.344 1.00 91.88 87 ARG A N 1
ATOM 651 C CA . ARG A 1 87 ? 13.672 4.677 -7.337 1.00 91.88 87 ARG A CA 1
ATOM 652 C C . ARG A 1 87 ? 13.316 3.312 -7.927 1.00 91.88 87 ARG A C 1
ATOM 654 O O . ARG A 1 87 ? 13.901 2.318 -7.516 1.00 91.88 87 ARG A O 1
ATOM 661 N N . PHE A 1 88 ? 12.388 3.268 -8.883 1.00 95.69 88 PHE A N 1
ATOM 662 C CA . PHE A 1 88 ? 12.050 2.036 -9.587 1.00 95.69 88 PHE A CA 1
ATOM 663 C C . PHE A 1 88 ? 13.210 1.593 -10.479 1.00 95.69 88 PHE A C 1
ATOM 665 O O . PHE A 1 88 ? 13.582 0.430 -10.438 1.00 95.69 88 PHE A O 1
ATOM 672 N N . ASP A 1 89 ? 13.845 2.513 -11.210 1.00 96.69 89 ASP A N 1
ATOM 673 C CA . ASP A 1 89 ? 15.015 2.170 -12.031 1.00 96.69 89 ASP A CA 1
ATOM 674 C C . ASP A 1 89 ? 16.224 1.744 -11.187 1.00 96.69 89 ASP A C 1
ATOM 676 O O . ASP A 1 89 ? 16.987 0.867 -11.588 1.00 96.69 89 ASP A O 1
ATOM 680 N N . ALA A 1 90 ? 16.406 2.334 -10.003 1.00 96.19 90 ALA A N 1
ATOM 681 C CA . ALA A 1 90 ? 17.428 1.894 -9.058 1.00 96.19 90 ALA A CA 1
ATOM 682 C C . ALA A 1 90 ? 17.164 0.465 -8.560 1.00 96.19 90 ALA A C 1
ATOM 684 O O . ALA A 1 90 ? 18.097 -0.329 -8.504 1.00 96.19 90 ALA A O 1
ATOM 685 N N . TRP A 1 91 ? 15.906 0.130 -8.253 1.00 96.06 91 TRP A N 1
ATOM 686 C CA . TRP A 1 91 ? 15.495 -1.234 -7.913 1.00 96.06 91 TRP A CA 1
ATOM 687 C C . TRP A 1 91 ? 15.662 -2.200 -9.093 1.00 96.06 91 TRP A C 1
ATOM 689 O O . TRP A 1 91 ? 16.232 -3.270 -8.931 1.00 96.06 91 TRP A O 1
ATOM 699 N N . ALA A 1 92 ? 15.261 -1.810 -10.303 1.00 96.75 92 ALA A N 1
ATOM 700 C CA . ALA A 1 92 ? 15.396 -2.650 -11.490 1.00 96.75 92 ALA A CA 1
ATOM 701 C C . ALA A 1 92 ? 16.855 -3.070 -11.747 1.00 96.75 92 ALA A C 1
ATOM 703 O O . ALA A 1 92 ? 17.120 -4.208 -12.123 1.00 96.75 92 ALA A O 1
ATOM 704 N N . LYS A 1 93 ? 17.823 -2.188 -11.465 1.00 95.81 93 LYS A N 1
ATOM 705 C CA . LYS A 1 93 ? 19.260 -2.495 -11.576 1.00 95.81 93 LYS A CA 1
ATOM 706 C C . LYS A 1 93 ? 19.744 -3.573 -10.604 1.00 95.81 93 LYS A C 1
ATOM 708 O O . LYS A 1 93 ? 20.806 -4.141 -10.841 1.00 95.81 93 LYS A O 1
ATOM 713 N N . THR A 1 94 ? 19.014 -3.856 -9.523 1.00 95.00 94 THR A N 1
ATOM 714 C CA . THR A 1 94 ? 19.386 -4.919 -8.576 1.00 95.00 94 THR A CA 1
ATOM 715 C C . THR A 1 94 ? 18.916 -6.302 -9.020 1.00 95.00 94 THR A C 1
ATOM 717 O O . THR A 1 94 ? 19.313 -7.288 -8.411 1.00 95.00 94 THR A O 1
ATOM 720 N N . LEU A 1 95 ? 18.099 -6.397 -10.073 1.00 94.94 95 LEU A N 1
ATOM 721 C CA . LEU A 1 95 ? 17.490 -7.639 -10.566 1.00 94.94 95 LEU A CA 1
ATOM 722 C C . LEU A 1 95 ? 18.424 -8.440 -11.494 1.00 94.94 95 LEU A C 1
ATOM 724 O O . LEU A 1 95 ? 17.980 -9.032 -12.474 1.00 94.94 95 LEU A O 1
ATOM 728 N N . GLY A 1 96 ? 19.732 -8.449 -11.213 1.00 90.69 96 GLY A N 1
ATOM 729 C CA . GLY A 1 96 ? 20.738 -9.100 -12.068 1.00 90.69 96 GLY A CA 1
ATOM 730 C C . GLY A 1 96 ? 20.569 -10.619 -12.211 1.00 90.69 96 GLY A C 1
ATOM 731 O O . GLY A 1 96 ? 21.150 -11.222 -13.107 1.00 90.69 96 GLY A O 1
ATOM 732 N N . ASP A 1 97 ? 19.767 -11.229 -11.344 1.00 92.81 97 ASP A N 1
ATOM 733 C CA . ASP A 1 97 ? 19.420 -12.648 -11.305 1.00 92.81 97 ASP A CA 1
ATOM 734 C C . ASP A 1 97 ? 17.992 -12.954 -11.807 1.00 92.81 97 ASP A C 1
ATOM 736 O O . ASP A 1 97 ? 17.545 -14.094 -11.699 1.00 92.81 97 ASP A O 1
ATOM 740 N N . HIS A 1 98 ? 17.305 -11.971 -12.401 1.00 96.25 98 HIS A N 1
ATOM 741 C CA . HIS A 1 98 ? 15.991 -12.119 -13.038 1.00 96.25 98 HIS A CA 1
ATOM 742 C C . HIS A 1 98 ? 16.090 -11.896 -14.559 1.00 96.25 98 HIS A C 1
ATOM 744 O O . HIS A 1 98 ? 15.772 -10.807 -15.048 1.00 96.25 98 HIS A O 1
ATOM 750 N N . PRO A 1 99 ? 16.529 -12.896 -15.350 1.00 96.50 99 PRO A N 1
ATOM 751 C CA . PRO A 1 99 ? 16.640 -12.754 -16.804 1.00 96.50 99 PRO A CA 1
ATOM 752 C C . PRO A 1 99 ? 15.289 -12.483 -17.492 1.00 96.50 99 PRO A C 1
ATOM 754 O O . PRO A 1 99 ? 15.254 -11.918 -18.584 1.00 96.50 99 PRO A O 1
ATOM 757 N N . GLU A 1 100 ? 14.173 -12.856 -16.863 1.00 97.62 100 GLU A N 1
ATOM 758 C CA . GLU A 1 100 ? 12.818 -12.578 -17.337 1.00 97.62 100 GLU A CA 1
ATOM 759 C C . GLU A 1 100 ? 12.398 -11.106 -17.176 1.00 97.62 100 GLU A C 1
ATOM 761 O O . GLU A 1 100 ? 11.511 -10.643 -17.899 1.00 97.62 100 GLU A O 1
ATOM 766 N N . ALA A 1 101 ? 13.049 -10.348 -16.283 1.00 97.50 101 ALA A N 1
ATOM 767 C CA . ALA A 1 101 ? 12.761 -8.940 -16.000 1.00 97.50 101 ALA A CA 1
ATOM 768 C C . ALA A 1 101 ? 13.338 -8.007 -17.081 1.00 97.50 101 ALA A C 1
ATOM 770 O O . ALA A 1 101 ? 14.081 -7.063 -16.813 1.00 97.50 101 ALA A O 1
ATOM 771 N N . THR A 1 102 ? 12.990 -8.285 -18.336 1.00 98.06 102 THR A N 1
ATOM 772 C CA . THR A 1 102 ? 13.355 -7.461 -19.491 1.00 98.06 102 THR A CA 1
ATOM 773 C C . THR A 1 102 ? 12.785 -6.048 -19.371 1.00 98.06 102 THR A C 1
ATOM 775 O O . THR A 1 102 ? 11.785 -5.810 -18.695 1.00 98.06 102 THR A O 1
ATOM 778 N N . GLU A 1 103 ? 13.360 -5.099 -20.107 1.00 97.62 103 GLU A N 1
ATOM 779 C CA . GLU A 1 103 ? 12.886 -3.711 -20.133 1.00 97.62 103 GLU A CA 1
ATOM 780 C C . GLU A 1 103 ? 11.399 -3.600 -20.531 1.00 97.62 103 GLU A C 1
ATOM 782 O O . GLU A 1 103 ? 10.661 -2.778 -19.989 1.00 97.62 103 GLU A O 1
ATOM 787 N N . GLN A 1 104 ? 10.918 -4.470 -21.426 1.00 98.06 104 GLN A N 1
ATOM 788 C CA . GLN A 1 104 ? 9.500 -4.547 -21.787 1.00 98.06 104 GLN A CA 1
ATOM 789 C C . GLN A 1 104 ? 8.630 -4.990 -20.600 1.00 98.06 104 GLN A C 1
ATOM 791 O O . GLN A 1 104 ? 7.596 -4.376 -20.333 1.00 98.06 104 GLN A O 1
ATOM 796 N N . VAL A 1 105 ? 9.056 -6.031 -19.879 1.00 98.56 105 VAL A N 1
ATOM 797 C CA . VAL A 1 105 ? 8.361 -6.541 -18.688 1.00 98.56 105 VAL A CA 1
ATOM 798 C C . VAL A 1 105 ? 8.338 -5.486 -17.587 1.00 98.56 105 VAL A C 1
ATOM 800 O O . VAL A 1 105 ? 7.277 -5.204 -17.039 1.00 98.56 105 VAL A O 1
ATOM 803 N N . LEU A 1 106 ? 9.473 -4.843 -17.313 1.00 98.38 106 LEU A N 1
ATOM 804 C CA . LEU A 1 106 ? 9.589 -3.801 -16.294 1.00 98.38 106 LEU A CA 1
ATOM 805 C C . LEU A 1 106 ? 8.743 -2.567 -16.618 1.00 98.38 106 LEU A C 1
ATOM 807 O O . LEU A 1 106 ? 8.164 -1.970 -15.712 1.00 98.38 106 LEU A O 1
ATOM 811 N N . ASN A 1 107 ? 8.619 -2.200 -17.896 1.00 97.75 107 ASN A N 1
ATOM 812 C CA . ASN A 1 107 ? 7.729 -1.121 -18.319 1.00 97.75 107 ASN A CA 1
ATOM 813 C C . ASN A 1 107 ? 6.257 -1.464 -18.086 1.00 97.75 107 ASN A C 1
ATOM 815 O O . ASN A 1 107 ? 5.535 -0.649 -17.511 1.00 97.75 107 ASN A O 1
ATOM 819 N N . ALA A 1 108 ? 5.816 -2.663 -18.472 1.00 98.31 108 ALA A N 1
ATOM 820 C CA . ALA A 1 108 ? 4.452 -3.111 -18.201 1.00 98.31 108 ALA A CA 1
ATOM 821 C C . ALA A 1 108 ? 4.178 -3.184 -16.691 1.00 98.31 108 ALA A C 1
ATOM 823 O O . ALA A 1 108 ? 3.194 -2.626 -16.208 1.00 98.31 108 ALA A O 1
ATOM 824 N N . PHE A 1 109 ? 5.105 -3.768 -15.932 1.00 98.38 109 PHE A N 1
ATOM 825 C CA . PHE A 1 109 ? 5.017 -3.876 -14.482 1.00 98.38 109 PHE A CA 1
ATOM 826 C C . PHE A 1 109 ? 4.925 -2.502 -13.799 1.00 98.38 109 PHE A C 1
ATOM 828 O O . PHE A 1 109 ? 4.061 -2.274 -12.951 1.00 98.38 109 PHE A O 1
ATOM 835 N N . TYR A 1 110 ? 5.750 -1.539 -14.222 1.00 97.81 110 TYR A N 1
ATOM 836 C CA . TYR A 1 110 ? 5.681 -0.162 -13.737 1.00 97.81 110 TYR A CA 1
ATOM 837 C C . TYR A 1 110 ? 4.323 0.485 -14.029 1.00 97.81 110 TYR A C 1
ATOM 839 O O . TYR A 1 110 ? 3.760 1.147 -13.159 1.00 97.81 110 TYR A O 1
ATOM 847 N N . GLN A 1 111 ? 3.766 0.286 -15.227 1.00 97.38 111 GLN A N 1
ATOM 848 C CA . GLN A 1 111 ? 2.443 0.814 -15.565 1.00 97.38 111 GLN A CA 1
ATOM 849 C C . GLN A 1 111 ? 1.336 0.172 -14.723 1.00 97.38 111 GLN A C 1
ATOM 851 O O . GLN A 1 111 ? 0.464 0.884 -14.227 1.00 97.38 111 GLN A O 1
ATOM 856 N N . ASN A 1 112 ? 1.405 -1.135 -14.471 1.00 97.88 112 ASN A N 1
ATOM 857 C CA . ASN A 1 112 ? 0.438 -1.830 -13.621 1.00 97.88 112 ASN A CA 1
ATOM 858 C C . ASN A 1 112 ? 0.482 -1.338 -12.166 1.00 97.88 112 ASN A C 1
ATOM 860 O O . ASN A 1 112 ? -0.555 -1.273 -11.503 1.00 97.88 112 ASN A O 1
ATOM 864 N N . LEU A 1 113 ? 1.669 -0.978 -11.666 1.00 97.12 113 LEU A N 1
ATOM 865 C CA . LEU A 1 113 ? 1.826 -0.431 -10.322 1.00 97.12 113 LEU A CA 1
ATOM 866 C C . LEU A 1 113 ? 1.431 1.042 -10.246 1.00 97.12 113 LEU A C 1
ATOM 868 O O . LEU A 1 113 ? 0.638 1.419 -9.394 1.00 97.12 113 LEU A O 1
ATOM 872 N N . TYR A 1 114 ? 1.962 1.898 -11.110 1.00 96.44 114 TYR A N 1
ATOM 873 C CA . TYR A 1 114 ? 1.855 3.345 -10.918 1.00 96.44 114 TYR A CA 1
ATOM 874 C C . TYR A 1 114 ? 0.802 4.009 -11.802 1.00 96.44 114 TYR A C 1
ATOM 876 O O . TYR A 1 114 ? 0.312 5.082 -11.450 1.00 96.44 114 TYR A O 1
ATOM 884 N N . GLY A 1 115 ? 0.392 3.382 -12.904 1.00 95.06 115 GLY A N 1
ATOM 885 C CA . GLY A 1 115 ? -0.629 3.891 -13.823 1.00 95.06 115 GLY A CA 1
ATOM 886 C C . GLY A 1 115 ? -1.928 4.341 -13.138 1.00 95.06 115 GLY A C 1
ATOM 887 O O . GLY A 1 115 ? -2.329 5.489 -13.360 1.00 95.06 115 GLY A O 1
ATOM 888 N N . PRO A 1 116 ? -2.539 3.546 -12.228 1.00 94.06 116 PRO A N 1
ATOM 889 C CA . PRO A 1 116 ? -3.838 3.884 -11.629 1.00 94.06 116 PRO A CA 1
ATOM 890 C C . PRO A 1 116 ? -3.867 5.196 -10.825 1.00 94.06 116 PRO A C 1
ATOM 892 O O . PRO A 1 116 ? -4.916 5.819 -10.681 1.00 94.06 116 PRO A O 1
ATOM 895 N N . GLY A 1 117 ? -2.717 5.653 -10.319 1.00 93.44 117 GLY A N 1
ATOM 896 C CA . GLY A 1 117 ? -2.548 6.985 -9.731 1.00 93.44 117 GLY A CA 1
ATOM 897 C C . GLY A 1 117 ? -3.089 7.162 -8.311 1.00 93.44 117 GLY A C 1
ATOM 898 O O . GLY A 1 117 ? -2.306 7.426 -7.397 1.00 93.44 117 GLY A O 1
ATOM 899 N N . PHE A 1 118 ? -4.400 7.036 -8.091 1.00 97.31 118 PHE A N 1
ATOM 900 C CA . PHE A 1 118 ? -4.984 7.218 -6.754 1.00 97.31 118 PHE A CA 1
ATOM 901 C C . PHE A 1 118 ? -4.654 6.023 -5.860 1.00 97.31 118 PHE A C 1
ATOM 903 O O . PHE A 1 118 ? -4.967 4.893 -6.219 1.00 97.31 118 PHE A O 1
ATOM 910 N N . VAL A 1 119 ? -3.930 6.255 -4.753 1.00 97.44 119 VAL A N 1
ATOM 911 C CA . VAL A 1 119 ? -3.326 5.218 -3.876 1.00 97.44 119 VAL A CA 1
ATOM 912 C C . VAL A 1 119 ? -2.670 4.036 -4.613 1.00 97.44 119 VAL A C 1
ATOM 914 O O . VAL A 1 119 ? -2.466 2.956 -4.048 1.00 97.44 119 VAL A O 1
ATOM 917 N N . TYR A 1 120 ? -2.377 4.238 -5.897 1.00 98.00 120 TYR A N 1
ATOM 918 C CA . TYR A 1 120 ? -1.944 3.302 -6.927 1.00 98.00 120 TYR A CA 1
ATOM 919 C C . TYR A 1 120 ? -2.744 2.007 -7.145 1.00 98.00 120 TYR A C 1
ATOM 921 O O . TYR A 1 120 ? -2.635 1.415 -8.209 1.00 98.00 120 TYR A O 1
ATOM 929 N N . SER A 1 121 ? -3.567 1.571 -6.200 1.00 98.12 121 SER A N 1
ATOM 930 C CA . SER A 1 121 ? -4.130 0.212 -6.153 1.00 98.12 121 SER A CA 1
ATOM 931 C C . SER A 1 121 ? -5.658 0.166 -6.140 1.00 98.12 121 SER A C 1
ATOM 933 O O . SER A 1 121 ? -6.250 -0.901 -6.308 1.00 98.12 121 SER A O 1
ATOM 935 N N . ALA A 1 122 ? -6.311 1.312 -5.951 1.00 97.38 122 ALA A N 1
ATOM 936 C CA . ALA A 1 122 ? -7.757 1.416 -5.873 1.00 97.38 122 ALA A CA 1
ATOM 937 C C . ALA A 1 122 ? -8.240 2.775 -6.377 1.00 97.38 122 ALA A C 1
ATOM 939 O O . ALA A 1 122 ? -7.533 3.770 -6.281 1.00 97.38 122 ALA A O 1
ATOM 940 N N . ASP A 1 123 ? -9.467 2.825 -6.883 1.00 97.62 123 ASP A N 1
ATOM 941 C CA . ASP A 1 123 ? -10.118 4.083 -7.231 1.00 97.62 123 ASP A CA 1
ATOM 942 C C . ASP A 1 123 ? -10.887 4.674 -6.034 1.00 97.62 123 ASP A C 1
ATOM 944 O O . ASP A 1 123 ? -11.077 4.046 -4.987 1.00 97.62 123 ASP A O 1
ATOM 948 N N . ARG A 1 124 ? -11.333 5.922 -6.196 1.00 98.12 124 ARG A N 1
ATOM 949 C CA . ARG A 1 124 ? -12.085 6.656 -5.169 1.00 98.12 124 ARG A CA 1
ATOM 950 C C . ARG A 1 124 ? -13.420 5.992 -4.836 1.00 98.12 124 ARG A C 1
ATOM 952 O O . ARG A 1 124 ? -13.821 6.014 -3.678 1.00 98.12 124 ARG A O 1
ATOM 959 N N . ALA A 1 125 ? -14.081 5.382 -5.823 1.00 98.38 125 ALA A N 1
ATOM 960 C CA . ALA A 1 125 ? -15.370 4.724 -5.627 1.00 98.38 125 ALA A CA 1
ATOM 961 C C . ALA A 1 125 ? -15.234 3.516 -4.690 1.00 98.38 125 ALA A C 1
ATOM 963 O O . ALA A 1 125 ? -16.013 3.368 -3.747 1.00 98.38 125 ALA A O 1
ATOM 964 N N . PHE A 1 126 ? -14.195 2.701 -4.884 1.00 98.38 126 PHE A N 1
ATOM 965 C CA . PHE A 1 126 ? -13.861 1.619 -3.973 1.00 98.38 126 PHE A CA 1
ATOM 966 C C . PHE A 1 126 ? -13.552 2.147 -2.570 1.00 98.38 126 PHE A C 1
ATOM 968 O O . PHE A 1 126 ? -14.140 1.658 -1.603 1.00 98.38 126 PHE A O 1
ATOM 975 N N . VAL A 1 127 ? -12.675 3.152 -2.445 1.00 98.56 127 VAL A N 1
ATOM 976 C CA . VAL A 1 127 ? -12.289 3.694 -1.130 1.00 98.56 127 VAL A CA 1
ATOM 977 C C . VAL A 1 127 ? -13.512 4.219 -0.369 1.00 98.56 127 VAL A C 1
ATOM 979 O O . VAL A 1 127 ? -13.668 3.898 0.808 1.00 98.56 127 VAL A O 1
ATOM 982 N N . SER A 1 128 ? -14.445 4.901 -1.041 1.00 98.62 128 SER A N 1
ATOM 983 C CA . SER A 1 128 ? -15.714 5.340 -0.440 1.00 98.62 128 SER A CA 1
ATOM 984 C C . SER A 1 128 ? -16.656 4.209 -0.023 1.00 98.62 128 SER A C 1
ATOM 986 O O . SER A 1 128 ? -17.508 4.402 0.844 1.00 98.62 128 SER A O 1
ATOM 988 N N . SER A 1 129 ? -16.520 3.020 -0.611 1.00 98.31 129 SER A N 1
ATOM 989 C CA . SER A 1 129 ? -17.320 1.844 -0.245 1.00 98.31 129 SER A CA 1
ATOM 990 C C . SER A 1 129 ? -16.730 1.035 0.920 1.00 98.31 129 SER A C 1
ATOM 992 O O . SER A 1 129 ? -17.438 0.231 1.532 1.00 98.31 129 SER A O 1
ATOM 994 N N . CYS A 1 130 ? -15.449 1.237 1.250 1.00 98.12 130 CYS A N 1
ATOM 995 C CA . CYS A 1 130 ? -14.729 0.406 2.208 1.00 98.12 130 CYS A CA 1
ATOM 996 C C . CYS A 1 130 ? -15.206 0.655 3.648 1.00 98.12 130 CYS A C 1
ATOM 998 O O . CYS A 1 130 ? -15.002 1.721 4.217 1.00 98.12 130 CYS A O 1
ATOM 1000 N N . ARG A 1 131 ? -15.836 -0.347 4.271 1.00 98.00 131 ARG A N 1
ATOM 1001 C CA . ARG A 1 131 ? -16.384 -0.226 5.637 1.00 98.00 131 ARG A CA 1
ATOM 1002 C C . ARG A 1 131 ? -15.394 -0.581 6.744 1.00 98.00 131 ARG A C 1
ATOM 1004 O O . ARG A 1 131 ? -15.703 -0.349 7.913 1.00 98.00 131 ARG A O 1
ATOM 1011 N N . THR A 1 132 ? -14.231 -1.131 6.407 1.00 98.56 132 THR A N 1
ATOM 1012 C CA . THR A 1 132 ? -13.217 -1.496 7.399 1.00 98.56 132 THR A CA 1
ATOM 1013 C C . THR A 1 132 ? -12.713 -0.243 8.122 1.00 98.56 132 THR A C 1
ATOM 1015 O O . THR A 1 132 ? -12.380 0.736 7.454 1.00 98.56 132 THR A O 1
ATOM 1018 N N . PRO A 1 133 ? -12.651 -0.236 9.467 1.00 98.75 133 PRO A N 1
ATOM 1019 C CA . PRO A 1 133 ? -12.093 0.887 10.211 1.00 98.75 133 PRO A CA 1
ATOM 1020 C C . PRO A 1 133 ? -10.639 1.145 9.819 1.00 98.75 133 PRO A C 1
ATOM 1022 O O . PRO A 1 133 ? -9.820 0.217 9.820 1.00 98.75 133 PRO A O 1
ATOM 1025 N N . CYS A 1 134 ? -10.313 2.406 9.543 1.00 98.88 134 CYS A N 1
ATOM 1026 C CA . CYS A 1 134 ? -8.982 2.808 9.101 1.00 98.88 134 CYS A CA 1
ATOM 1027 C C . CYS A 1 134 ? -8.422 3.957 9.945 1.00 98.88 134 CYS A C 1
ATOM 1029 O O . CYS A 1 134 ? -9.122 4.914 10.254 1.00 98.88 134 CYS A O 1
ATOM 1031 N N . LEU A 1 135 ? -7.134 3.905 10.266 1.00 98.88 135 LEU A N 1
ATOM 1032 C CA . LEU A 1 135 ? -6.399 5.035 10.830 1.00 98.88 135 LEU A CA 1
ATOM 1033 C C . LEU A 1 135 ? -5.355 5.491 9.814 1.00 98.88 135 LEU A C 1
ATOM 1035 O O . LEU A 1 135 ? -4.448 4.733 9.470 1.00 98.88 135 LEU A O 1
ATOM 1039 N N . VAL A 1 136 ? -5.475 6.724 9.336 1.00 98.94 136 VAL A N 1
ATOM 1040 C CA . VAL A 1 136 ? -4.548 7.327 8.378 1.00 98.94 136 VAL A CA 1
ATOM 1041 C C . VAL A 1 136 ? -3.599 8.248 9.134 1.00 98.94 136 VAL A C 1
ATOM 1043 O O . VAL A 1 136 ? -4.029 9.192 9.788 1.00 98.94 136 VAL A O 1
ATOM 1046 N N . LEU A 1 137 ? -2.295 7.993 9.049 1.00 98.88 137 LEU A N 1
ATOM 1047 C CA . LEU A 1 137 ? -1.275 8.913 9.549 1.00 98.88 137 LEU A CA 1
ATOM 1048 C C . LEU A 1 137 ? -0.706 9.651 8.341 1.00 98.88 137 LEU A C 1
ATOM 1050 O O . LEU A 1 137 ? -0.194 9.008 7.430 1.00 98.88 137 LEU A O 1
ATOM 1054 N N . ALA A 1 138 ? -0.797 10.975 8.292 1.00 98.75 138 ALA A N 1
ATOM 1055 C CA . ALA A 1 138 ? -0.555 11.701 7.051 1.00 98.75 138 ALA A CA 1
ATOM 1056 C C . ALA A 1 138 ? 0.916 11.695 6.604 1.00 98.75 138 ALA A C 1
ATOM 1058 O O . ALA A 1 138 ? 1.847 11.730 7.411 1.00 98.75 138 ALA A O 1
ATOM 1059 N N . GLY A 1 139 ? 1.138 11.644 5.295 1.00 98.12 139 GLY A N 1
ATOM 1060 C CA . GLY A 1 139 ? 2.425 12.000 4.703 1.00 98.12 139 GLY A CA 1
ATOM 1061 C C . GLY A 1 139 ? 2.634 13.519 4.685 1.00 98.12 139 GLY A C 1
ATOM 1062 O O . GLY A 1 139 ? 1.678 14.279 4.828 1.00 98.12 139 GLY A O 1
ATOM 1063 N N . ASN A 1 140 ? 3.881 13.967 4.539 1.00 96.56 140 ASN A N 1
ATOM 1064 C CA . ASN A 1 140 ? 4.243 15.387 4.530 1.00 96.56 140 ASN A CA 1
ATOM 1065 C C . ASN A 1 140 ? 5.423 15.713 3.590 1.00 96.56 140 ASN A C 1
ATOM 1067 O O . ASN A 1 140 ? 6.113 16.709 3.799 1.00 96.56 140 ASN A O 1
ATOM 1071 N N . ASP A 1 141 ? 5.666 14.883 2.572 1.00 95.62 141 ASP A N 1
ATOM 1072 C CA . ASP A 1 141 ? 6.739 15.076 1.585 1.00 95.62 141 ASP A CA 1
ATOM 1073 C C . ASP A 1 141 ? 6.279 14.704 0.158 1.00 95.62 141 ASP A C 1
ATOM 1075 O O . ASP A 1 141 ? 5.133 14.303 -0.041 1.00 95.62 141 ASP A O 1
ATOM 1079 N N . GLU A 1 142 ? 7.140 14.861 -0.858 1.00 92.00 142 GLU A N 1
ATOM 1080 C CA . GLU A 1 142 ? 6.776 14.586 -2.264 1.00 92.00 142 GLU A CA 1
ATOM 1081 C C . GLU A 1 142 ? 6.427 13.109 -2.516 1.00 92.00 142 GLU A C 1
ATOM 1083 O O . GLU A 1 142 ? 5.531 12.810 -3.303 1.00 92.00 142 GLU A O 1
ATOM 1088 N N . ALA A 1 143 ? 7.113 12.174 -1.852 1.00 91.75 143 ALA A N 1
ATOM 1089 C CA . ALA A 1 143 ? 6.843 10.745 -2.003 1.00 91.75 143 ALA A CA 1
ATOM 1090 C C . ALA A 1 143 ? 5.577 10.322 -1.241 1.00 91.75 143 ALA A C 1
ATOM 1092 O O . ALA A 1 143 ? 4.909 9.362 -1.631 1.00 91.75 143 ALA A O 1
ATOM 1093 N N . HIS A 1 144 ? 5.246 11.048 -0.174 1.00 97.06 144 HIS A N 1
ATOM 1094 C CA . HIS A 1 144 ? 4.096 10.830 0.692 1.00 97.06 144 HIS A CA 1
ATOM 1095 C C . HIS A 1 144 ? 3.239 12.106 0.755 1.00 97.06 144 HIS A C 1
ATOM 1097 O O . HIS A 1 144 ? 3.216 12.796 1.781 1.00 97.06 144 HIS A O 1
ATOM 1103 N N . PRO A 1 145 ? 2.547 12.464 -0.338 1.00 97.19 145 PRO A N 1
ATOM 1104 C CA . PRO A 1 145 ? 1.834 13.731 -0.422 1.00 97.19 145 PRO A CA 1
ATOM 1105 C C . PRO A 1 145 ? 0.678 13.789 0.586 1.00 97.19 145 PRO A C 1
ATOM 1107 O O . PRO A 1 145 ? -0.222 12.943 0.574 1.00 97.19 145 PRO A O 1
ATOM 1110 N N . PHE A 1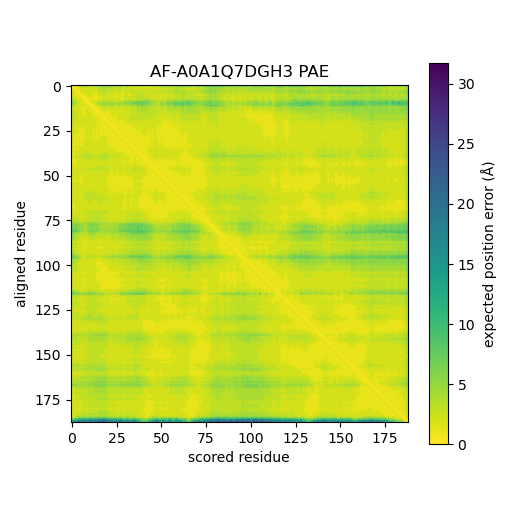 146 ? 0.660 14.836 1.420 1.00 98.44 146 PHE A N 1
ATOM 1111 C CA . PHE A 1 146 ? -0.432 15.100 2.366 1.00 98.44 146 PHE A CA 1
ATOM 1112 C C . PHE A 1 146 ? -1.825 15.055 1.706 1.00 98.44 146 PHE A C 1
ATOM 1114 O O . PHE A 1 146 ? -2.696 14.388 2.268 1.00 98.44 146 PHE A O 1
ATOM 1121 N N . PRO A 1 147 ? -2.053 15.637 0.502 1.00 98.50 147 PRO A N 1
ATOM 1122 C CA . PRO A 1 147 ? -3.358 15.569 -0.159 1.00 98.50 147 PRO A CA 1
ATOM 1123 C C . PRO A 1 147 ? -3.892 14.148 -0.372 1.00 98.50 147 PRO A C 1
ATOM 1125 O O . PRO A 1 147 ? -5.092 13.935 -0.258 1.00 98.50 147 PRO A O 1
ATOM 1128 N N . ILE A 1 148 ? -3.024 13.156 -0.615 1.00 98.50 148 ILE A N 1
ATOM 1129 C CA . ILE A 1 148 ? -3.460 11.755 -0.738 1.00 98.50 148 ILE A CA 1
ATOM 1130 C C . ILE A 1 148 ? -3.932 11.217 0.610 1.00 98.50 148 ILE A C 1
ATOM 1132 O O . ILE A 1 148 ? -4.966 10.561 0.681 1.00 98.50 148 ILE A O 1
ATOM 1136 N N . SER A 1 149 ? -3.202 11.509 1.687 1.00 98.69 149 SER A N 1
ATOM 1137 C CA . SER A 1 149 ? -3.605 11.083 3.034 1.00 98.69 149 SER A CA 1
ATOM 1138 C C . SER A 1 149 ? -4.936 11.713 3.440 1.00 98.69 149 SER A C 1
ATOM 1140 O O . SER A 1 149 ? -5.813 11.035 3.973 1.00 98.69 149 SER A O 1
ATOM 1142 N N . GLU A 1 150 ? -5.091 13.003 3.152 1.00 98.69 150 GLU A N 1
ATOM 1143 C CA . GLU A 1 150 ? -6.297 13.759 3.453 1.00 98.69 150 GLU A CA 1
ATOM 1144 C C . GLU A 1 150 ? -7.503 13.246 2.651 1.00 98.69 150 GLU A C 1
ATOM 1146 O O . GLU A 1 150 ? -8.565 12.999 3.218 1.00 98.69 150 GLU A O 1
ATOM 1151 N N . GLU A 1 151 ? -7.339 13.029 1.345 1.00 98.62 151 GLU A N 1
ATOM 1152 C CA . GLU A 1 151 ? -8.403 12.527 0.476 1.00 98.62 151 GLU A CA 1
ATOM 1153 C C . GLU A 1 151 ? -8.828 11.102 0.855 1.00 98.62 151 GLU A C 1
ATOM 1155 O O . GLU A 1 151 ? -10.021 10.824 0.956 1.00 98.62 151 GLU A O 1
ATOM 1160 N N . VAL A 1 152 ? -7.875 10.209 1.142 1.00 98.69 152 VAL A N 1
ATOM 1161 C CA . VAL A 1 152 ? -8.176 8.846 1.609 1.00 98.69 152 VAL A CA 1
ATOM 1162 C C . VAL A 1 152 ? -8.992 8.878 2.901 1.00 98.69 152 VAL A C 1
ATOM 1164 O O . VAL A 1 152 ? -10.005 8.187 2.992 1.00 98.69 152 VAL A O 1
ATOM 1167 N N . ALA A 1 153 ? -8.590 9.694 3.880 1.00 98.62 153 ALA A N 1
ATOM 1168 C CA . ALA A 1 153 ? -9.318 9.818 5.140 1.00 98.62 153 ALA A CA 1
ATOM 1169 C C . ALA A 1 153 ? -10.715 10.436 4.962 1.00 98.62 153 ALA A C 1
ATOM 1171 O O . ALA A 1 153 ? -11.643 10.026 5.650 1.00 98.62 153 ALA A O 1
ATOM 1172 N N . LYS A 1 154 ? -10.882 11.382 4.026 1.00 98.69 154 LYS A N 1
ATOM 1173 C CA . LYS A 1 154 ? -12.189 11.972 3.683 1.00 98.69 154 LYS A CA 1
ATOM 1174 C C . LYS A 1 154 ? -13.123 10.971 2.997 1.00 98.69 154 LYS A C 1
ATOM 1176 O O . LYS A 1 154 ? -14.327 11.019 3.227 1.00 98.69 154 LYS A O 1
ATOM 1181 N N . LEU A 1 155 ? -12.592 10.101 2.136 1.00 98.75 155 LEU A N 1
ATOM 1182 C CA . LEU A 1 155 ? -13.397 9.136 1.382 1.00 98.75 155 LEU A CA 1
ATOM 1183 C C . LEU A 1 155 ? -13.797 7.922 2.225 1.00 98.75 155 LEU A C 1
ATOM 1185 O O . LEU A 1 155 ? -14.912 7.435 2.063 1.00 98.75 155 LEU A O 1
ATOM 1189 N N . LEU A 1 156 ? -12.918 7.430 3.101 1.00 98.56 156 LEU A N 1
ATOM 1190 C CA . LEU A 1 156 ? -13.185 6.268 3.950 1.00 98.56 156 LEU A CA 1
ATOM 1191 C C . LEU A 1 156 ? -14.280 6.576 4.997 1.00 98.56 156 LEU A C 1
ATOM 1193 O O . LEU A 1 156 ? -14.049 7.388 5.892 1.00 98.56 156 LEU A O 1
ATOM 1197 N N . PRO A 1 157 ? -15.433 5.878 4.985 1.00 98.19 157 PRO A N 1
ATOM 1198 C CA . PRO A 1 157 ? -16.548 6.146 5.901 1.00 98.19 157 PRO A CA 1
ATOM 1199 C C . PRO A 1 157 ? -16.221 6.022 7.395 1.00 98.19 157 PRO A C 1
ATOM 1201 O O . PRO A 1 157 ? -16.874 6.652 8.219 1.00 98.19 157 PRO A O 1
ATOM 1204 N N . ASN A 1 158 ? -15.244 5.180 7.744 1.00 98.19 158 ASN A N 1
ATOM 1205 C CA . ASN A 1 158 ? -14.876 4.847 9.122 1.00 98.19 158 ASN A CA 1
ATOM 1206 C C . ASN A 1 158 ? -13.394 5.155 9.389 1.00 98.19 158 ASN A C 1
ATOM 1208 O O . ASN A 1 158 ? -12.689 4.335 9.988 1.00 98.19 158 ASN A O 1
ATOM 1212 N N . ALA A 1 159 ? -12.903 6.289 8.879 1.00 98.31 159 ALA A N 1
ATOM 1213 C CA . ALA A 1 159 ? -11.515 6.695 9.045 1.00 98.31 159 ALA A CA 1
ATOM 1214 C C . ALA A 1 159 ? -11.289 7.728 10.151 1.00 98.31 159 ALA A C 1
ATOM 1216 O O . ALA A 1 159 ? -12.110 8.603 10.415 1.00 98.31 159 ALA A O 1
ATOM 1217 N N . GLU A 1 160 ? -10.103 7.650 10.741 1.00 98.56 160 GLU A N 1
ATOM 1218 C CA . GLU A 1 160 ? -9.505 8.703 11.553 1.00 98.56 160 GLU A CA 1
ATOM 1219 C C . GLU A 1 160 ? -8.230 9.211 10.871 1.00 98.56 160 GLU A C 1
ATOM 1221 O O . GLU A 1 160 ? -7.504 8.428 10.255 1.00 98.56 160 GLU A O 1
ATOM 1226 N N . LEU A 1 161 ? -7.934 10.508 10.997 1.00 98.75 161 LEU A N 1
ATOM 1227 C CA . LEU A 1 161 ? -6.736 11.135 10.434 1.00 98.75 161 LEU A CA 1
ATOM 1228 C C . LEU A 1 161 ? -5.850 11.702 11.545 1.00 98.75 161 LEU A C 1
ATOM 1230 O O . LEU A 1 161 ? -6.308 12.485 12.374 1.00 98.75 161 LEU A O 1
ATOM 1234 N N . ILE A 1 162 ? -4.563 11.365 11.510 1.00 98.75 162 ILE A N 1
ATOM 1235 C CA .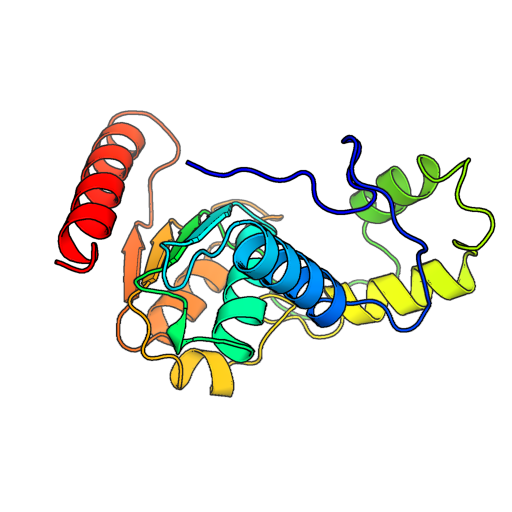 ILE A 1 162 ? -3.513 12.013 12.300 1.00 98.75 162 ILE A CA 1
ATOM 1236 C C . ILE A 1 162 ? -2.645 12.837 11.336 1.00 98.75 162 ILE A C 1
ATOM 1238 O O . ILE A 1 162 ? -1.831 12.252 10.616 1.00 98.75 162 ILE A O 1
ATOM 1242 N N . PRO A 1 163 ? -2.799 14.174 11.288 1.00 97.94 163 PRO A N 1
ATOM 1243 C CA . PRO A 1 163 ? -2.102 15.015 10.314 1.00 97.94 163 PRO A CA 1
ATOM 1244 C C . PRO A 1 163 ? -0.605 15.173 10.619 1.00 97.94 163 PRO A C 1
ATOM 1246 O O . PRO A 1 163 ? 0.205 15.259 9.702 1.00 97.94 163 PRO A O 1
ATOM 1249 N N . GLU A 1 164 ? -0.220 15.148 11.897 1.00 97.50 164 GLU A N 1
ATOM 1250 C CA . GLU A 1 164 ? 1.166 15.313 12.340 1.00 97.50 164 GLU A CA 1
ATOM 1251 C C . GLU A 1 164 ? 1.559 14.205 13.315 1.00 97.50 164 GLU A C 1
ATOM 1253 O O . GLU A 1 164 ? 0.887 13.970 14.318 1.00 97.50 164 GLU A O 1
ATOM 1258 N N . TRP A 1 165 ? 2.655 13.501 13.022 1.00 98.00 165 TRP A N 1
ATOM 1259 C CA . TRP A 1 165 ? 3.086 12.348 13.826 1.00 98.00 165 TRP A CA 1
ATOM 1260 C C . TRP A 1 165 ? 4.575 12.002 13.706 1.00 98.00 165 TRP A C 1
ATOM 1262 O O . TRP A 1 165 ? 5.010 10.991 14.248 1.00 98.00 165 TRP A O 1
ATOM 1272 N N . LYS A 1 166 ? 5.374 12.773 12.960 1.00 95.31 166 LYS A N 1
ATOM 1273 C CA . LYS A 1 166 ? 6.726 12.347 12.558 1.00 95.31 166 LYS A CA 1
ATOM 1274 C C . LYS A 1 166 ? 7.766 12.448 13.669 1.00 95.31 166 LYS A C 1
ATOM 1276 O O . LYS A 1 166 ? 8.659 11.609 13.740 1.00 95.31 166 LYS A O 1
ATOM 1281 N N . THR A 1 167 ? 7.674 13.464 14.520 1.00 97.00 167 THR A N 1
ATOM 1282 C CA . THR A 1 167 ? 8.708 13.790 15.511 1.00 97.00 167 THR A CA 1
ATOM 1283 C C . THR A 1 167 ? 8.096 14.301 16.818 1.00 97.00 167 THR A C 1
ATOM 1285 O O . THR A 1 167 ? 6.901 14.595 16.895 1.00 97.00 167 THR A O 1
ATOM 1288 N N . GLY A 1 168 ? 8.921 14.377 17.867 1.00 97.81 168 GLY A N 1
ATOM 1289 C CA . GLY A 1 168 ? 8.577 15.027 19.134 1.00 97.81 168 GLY A CA 1
ATOM 1290 C C . GLY A 1 168 ? 7.300 14.502 19.800 1.00 97.81 168 GLY A C 1
ATOM 1291 O O . GLY A 1 168 ? 7.006 13.303 19.777 1.00 97.81 168 GLY A O 1
ATOM 1292 N N . ALA A 1 169 ? 6.541 15.422 20.399 1.00 97.81 169 ALA A N 1
ATOM 1293 C CA . ALA A 1 169 ? 5.290 15.119 21.092 1.00 97.81 169 ALA A CA 1
ATOM 1294 C C . ALA A 1 169 ? 4.232 14.507 20.158 1.00 97.81 169 ALA A C 1
ATOM 1296 O O . ALA A 1 169 ? 3.530 13.582 20.559 1.00 97.81 169 ALA A O 1
ATOM 1297 N N . ALA A 1 170 ? 4.168 14.948 18.898 1.00 97.81 170 ALA A N 1
ATOM 1298 C CA . ALA A 1 170 ? 3.233 14.411 17.912 1.00 97.81 170 ALA A CA 1
ATOM 1299 C C . ALA A 1 170 ? 3.470 12.912 17.651 1.00 97.81 170 ALA A C 1
ATOM 1301 O O . ALA A 1 170 ? 2.524 12.125 17.637 1.00 97.81 170 ALA A O 1
ATOM 1302 N N . LEU A 1 171 ? 4.734 12.483 17.529 1.00 98.19 171 LEU A N 1
ATOM 1303 C CA . LEU A 1 171 ? 5.076 11.061 17.406 1.00 98.19 171 LEU A CA 1
ATOM 1304 C C . LEU A 1 171 ? 4.702 10.264 18.661 1.00 98.19 171 LEU A C 1
ATOM 1306 O O . LEU A 1 171 ? 4.223 9.133 18.552 1.00 98.19 171 LEU A O 1
ATOM 1310 N N . ALA A 1 172 ? 4.926 10.828 19.850 1.00 98.25 172 ALA A N 1
ATOM 1311 C CA . ALA A 1 172 ? 4.548 10.179 21.101 1.00 98.25 172 ALA A CA 1
ATOM 1312 C C . ALA A 1 172 ? 3.025 9.965 21.180 1.00 98.25 172 ALA A C 1
ATOM 1314 O O . ALA A 1 172 ? 2.583 8.838 21.414 1.00 98.25 172 ALA A O 1
ATOM 1315 N N . SER A 1 173 ? 2.232 10.999 20.885 1.00 98.25 173 SER A N 1
ATOM 1316 C CA . SER A 1 173 ? 0.767 10.917 20.863 1.00 98.25 173 SER A CA 1
ATOM 1317 C C . SER A 1 173 ? 0.251 9.959 19.788 1.00 98.25 173 SER A C 1
ATOM 1319 O O . SER A 1 173 ? -0.628 9.144 20.063 1.00 98.25 173 SER A O 1
ATOM 1321 N N . ALA A 1 174 ? 0.833 9.972 18.585 1.00 98.25 174 ALA A N 1
ATOM 1322 C CA . ALA A 1 174 ? 0.438 9.057 17.517 1.00 98.25 174 ALA A CA 1
ATOM 1323 C C . ALA A 1 174 ? 0.687 7.585 17.886 1.00 98.25 174 ALA A C 1
ATOM 1325 O O . ALA A 1 174 ? -0.157 6.734 17.612 1.00 98.25 174 ALA A O 1
ATOM 1326 N N . LYS A 1 175 ? 1.803 7.267 18.561 1.00 98.31 175 LYS A N 1
ATOM 1327 C CA . LYS A 1 175 ? 2.079 5.903 19.054 1.00 98.31 175 LYS A CA 1
ATOM 1328 C C . LYS A 1 175 ? 1.012 5.421 20.036 1.00 98.31 175 LYS A C 1
ATOM 1330 O O . LYS A 1 175 ? 0.613 4.259 19.966 1.00 98.31 175 LYS A O 1
ATOM 1335 N 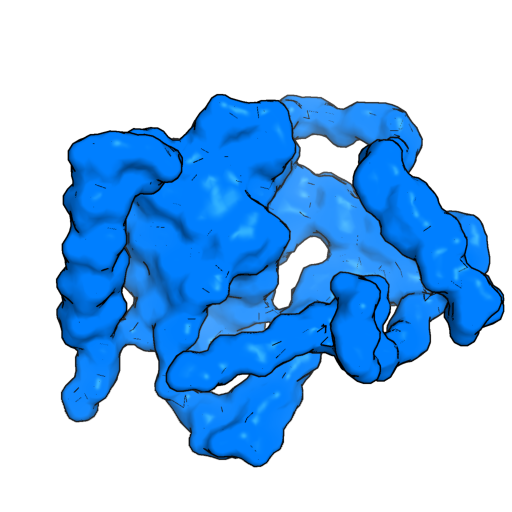N . VAL A 1 176 ? 0.568 6.290 20.944 1.00 98.50 176 VAL A N 1
ATOM 1336 C CA . VAL A 1 176 ? -0.518 5.978 21.886 1.00 98.50 176 VAL A CA 1
ATOM 1337 C C . VAL A 1 176 ? -1.818 5.750 21.118 1.00 98.50 176 VAL A C 1
ATOM 1339 O O . VAL A 1 176 ? -2.408 4.675 21.228 1.00 98.50 176 VAL A O 1
ATOM 1342 N N . ARG A 1 177 ? -2.191 6.685 20.237 1.00 98.56 177 ARG A N 1
ATOM 1343 C CA . ARG A 1 177 ? -3.425 6.600 19.449 1.00 98.56 177 ARG A CA 1
ATOM 1344 C C . ARG A 1 177 ? -3.484 5.344 18.577 1.00 98.56 177 ARG A C 1
ATOM 1346 O O . ARG A 1 177 ? -4.528 4.700 18.536 1.00 98.56 177 ARG A O 1
ATOM 1353 N N . VAL A 1 178 ? -2.385 4.950 17.923 1.00 98.62 178 VAL A N 1
ATOM 1354 C CA . VAL A 1 178 ? -2.314 3.706 17.130 1.00 98.62 178 VAL A CA 1
ATOM 1355 C C . VAL A 1 178 ? -2.584 2.480 18.008 1.00 98.62 178 VAL A C 1
ATOM 1357 O O . VAL A 1 178 ? -3.369 1.618 17.621 1.00 98.62 178 VAL A O 1
ATOM 1360 N N . LYS A 1 179 ? -1.991 2.400 19.207 1.00 98.31 179 LYS A N 1
ATOM 1361 C CA . LYS A 1 179 ? -2.225 1.279 20.136 1.00 98.31 179 LYS A CA 1
ATOM 1362 C C . LYS A 1 179 ? -3.678 1.210 20.598 1.00 98.31 179 LYS A C 1
ATOM 1364 O O . LYS A 1 179 ? -4.246 0.119 20.649 1.00 98.31 179 LYS A O 1
ATOM 1369 N N . GLU A 1 180 ? -4.282 2.354 20.902 1.00 98.50 180 GLU A N 1
ATOM 1370 C CA . GLU A 1 180 ? -5.695 2.448 21.279 1.00 98.50 180 GLU A CA 1
ATOM 1371 C C . GLU A 1 180 ? -6.613 2.040 20.125 1.00 98.50 180 GLU A C 1
ATOM 1373 O O . GLU A 1 180 ? -7.579 1.312 20.333 1.00 98.50 180 GLU A O 1
ATOM 1378 N N . PHE A 1 181 ? -6.305 2.479 18.900 1.00 98.69 181 PHE A N 1
ATOM 1379 C CA . PHE A 1 181 ? -7.066 2.136 17.702 1.00 98.69 181 PHE A CA 1
ATOM 1380 C C . PHE A 1 181 ? -7.045 0.627 17.445 1.00 98.69 181 PHE A C 1
ATOM 1382 O O . PHE A 1 181 ? -8.103 0.012 17.322 1.00 98.69 181 PHE A O 1
ATOM 1389 N N . LEU A 1 182 ? -5.857 0.014 17.447 1.00 98.25 182 LEU A N 1
ATOM 1390 C CA . LEU A 1 182 ? -5.719 -1.434 17.283 1.00 98.25 182 LEU A CA 1
ATOM 1391 C C . LEU A 1 182 ? -6.472 -2.183 18.391 1.00 98.25 182 LEU A C 1
ATOM 1393 O O . LEU A 1 182 ? -7.281 -3.052 18.086 1.00 98.25 182 LEU A O 1
ATOM 1397 N N . SER A 1 183 ? -6.292 -1.786 19.656 1.00 97.69 183 SER A N 1
ATOM 1398 C CA . SER A 1 183 ? -6.975 -2.400 20.809 1.00 97.69 183 SER A CA 1
ATOM 1399 C C . SER A 1 183 ? -8.501 -2.323 20.707 1.00 97.69 183 SER A C 1
ATOM 1401 O O . SER A 1 183 ? -9.184 -3.310 20.967 1.00 97.69 183 SER A O 1
ATOM 1403 N N . LYS A 1 184 ? -9.045 -1.171 20.290 1.00 97.75 184 LYS A N 1
ATOM 1404 C CA . LYS A 1 184 ? -10.488 -0.956 20.088 1.00 97.75 184 LYS A CA 1
ATOM 1405 C C . LYS A 1 184 ? -11.077 -1.900 19.037 1.00 97.75 184 LYS A C 1
ATOM 1407 O O . LYS A 1 184 ? -12.244 -2.270 19.139 1.00 97.75 184 LYS A O 1
ATOM 1412 N N . HIS A 1 185 ? -10.284 -2.266 18.033 1.00 97.50 185 HIS A N 1
ATOM 1413 C CA . HIS A 1 185 ? -10.711 -3.075 16.895 1.00 97.50 185 HIS A CA 1
ATOM 1414 C C . HIS A 1 185 ? -10.187 -4.517 16.931 1.00 97.50 185 HIS A C 1
ATOM 1416 O O . HIS A 1 185 ? -10.348 -5.246 1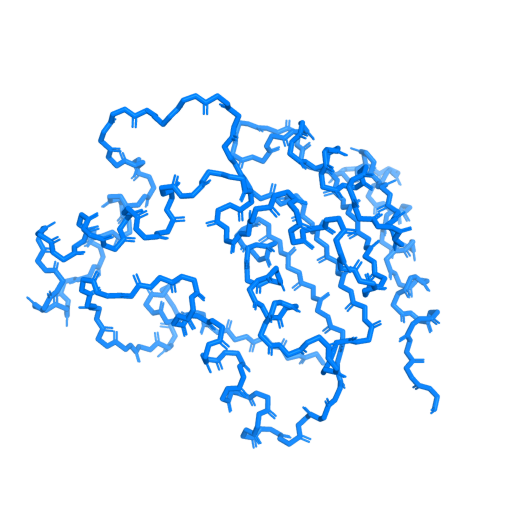5.953 1.00 97.50 185 HIS A O 1
ATOM 1422 N N . THR A 1 186 ? -9.559 -4.963 18.020 1.00 94.31 186 THR A N 1
ATOM 1423 C CA . THR A 1 186 ? -9.244 -6.382 18.224 1.00 94.31 186 THR A CA 1
ATOM 1424 C C . THR A 1 186 ? -10.555 -7.159 18.381 1.00 94.31 186 THR A C 1
ATOM 1426 O O . THR A 1 186 ? -11.331 -6.831 19.283 1.00 94.31 186 THR A O 1
ATOM 1429 N N . PRO A 1 187 ? -10.841 -8.161 17.525 1.00 78.81 187 PRO A N 1
ATOM 1430 C CA . PRO A 1 187 ? -11.980 -9.051 17.734 1.00 78.81 187 PRO A CA 1
ATOM 1431 C C . PRO A 1 187 ? -11.882 -9.704 19.118 1.00 78.81 187 PRO A C 1
ATOM 1433 O O . PRO A 1 187 ? -10.801 -10.148 19.502 1.00 78.81 187 PRO A O 1
ATOM 1436 N N . ARG A 1 188 ? -12.986 -9.696 19.869 1.00 67.31 188 ARG A N 1
ATOM 1437 C CA . ARG A 1 188 ? -13.089 -10.375 21.167 1.00 67.31 188 ARG A CA 1
ATOM 1438 C C . ARG A 1 188 ? -13.402 -11.848 20.982 1.00 67.31 188 ARG A C 1
ATOM 1440 O O . ARG A 1 188 ? -14.140 -12.150 20.017 1.00 67.31 188 ARG A O 1
#